Protein AF-A0A959WA28-F1 (afdb_monomer_lite)

Structure (mmCIF, N/CA/C/O backbone):
data_AF-A0A959WA28-F1
#
_entry.id   AF-A0A959WA28-F1
#
loop_
_atom_site.group_PDB
_atom_site.id
_atom_site.type_symbol
_atom_site.label_atom_id
_atom_site.label_alt_id
_atom_site.label_comp_id
_atom_site.label_asym_id
_atom_site.label_entity_id
_atom_site.label_seq_id
_atom_site.pdbx_PDB_ins_code
_atom_site.Cartn_x
_atom_site.Cartn_y
_atom_site.Cartn_z
_atom_site.occupancy
_atom_site.B_iso_or_equiv
_atom_site.auth_seq_id
_atom_site.auth_comp_id
_atom_site.auth_asym_id
_atom_site.auth_atom_id
_atom_site.pdbx_PDB_model_num
ATOM 1 N N . ASN A 1 1 ? 33.380 7.791 -10.905 1.00 42.44 1 ASN A N 1
ATOM 2 C CA . ASN A 1 1 ? 32.579 8.895 -11.480 1.00 42.44 1 ASN A CA 1
ATOM 3 C C . ASN A 1 1 ? 31.119 8.494 -11.425 1.00 42.44 1 ASN A C 1
ATOM 5 O O . ASN A 1 1 ? 30.724 7.694 -12.256 1.00 42.44 1 ASN A O 1
ATOM 9 N N . GLY A 1 2 ? 30.351 8.986 -10.446 1.00 53.78 2 GLY A N 1
ATOM 10 C CA . GLY A 1 2 ? 28.954 8.592 -10.170 1.00 53.78 2 GLY A CA 1
ATOM 11 C C . GLY A 1 2 ? 27.927 9.000 -11.235 1.00 53.78 2 GLY A C 1
ATOM 12 O O . GLY A 1 2 ? 26.816 9.389 -10.903 1.00 53.78 2 GLY A O 1
ATOM 13 N N . ARG A 1 3 ? 28.306 8.979 -12.518 1.00 62.31 3 ARG A N 1
ATOM 14 C CA . ARG A 1 3 ? 27.489 9.409 -13.662 1.00 62.31 3 ARG A CA 1
ATOM 15 C C . ARG A 1 3 ? 26.755 8.256 -14.365 1.00 62.31 3 ARG A C 1
ATOM 17 O O . ARG A 1 3 ? 26.114 8.509 -15.378 1.00 62.31 3 ARG A O 1
ATOM 24 N N . GLY A 1 4 ? 26.814 7.021 -13.864 1.00 68.31 4 GLY A N 1
ATOM 25 C CA . GLY A 1 4 ? 26.000 5.929 -14.405 1.00 68.31 4 GLY A CA 1
ATOM 26 C C . GLY A 1 4 ? 26.271 4.560 -13.783 1.00 68.31 4 GLY A C 1
ATOM 27 O O . GLY A 1 4 ? 27.161 4.446 -12.941 1.00 68.31 4 GLY A O 1
ATOM 28 N N . GLY A 1 5 ? 25.492 3.562 -14.206 1.00 87.56 5 GLY A N 1
ATOM 29 C CA . GLY A 1 5 ? 25.604 2.155 -13.809 1.00 87.56 5 GLY A CA 1
ATOM 30 C C . GLY A 1 5 ? 26.088 1.255 -14.954 1.00 87.56 5 GLY A C 1
ATOM 31 O O . GLY A 1 5 ? 27.185 1.440 -15.483 1.00 87.56 5 GLY A O 1
ATOM 32 N N . ILE A 1 6 ? 25.287 0.261 -15.335 1.00 94.81 6 ILE A N 1
ATOM 33 C CA . ILE A 1 6 ? 25.627 -0.756 -16.339 1.00 94.81 6 ILE A CA 1
ATOM 34 C C . ILE A 1 6 ? 25.527 -0.162 -17.748 1.00 94.81 6 ILE A C 1
ATOM 36 O O . ILE A 1 6 ? 24.526 0.451 -18.112 1.00 94.81 6 ILE A O 1
ATOM 40 N N . THR A 1 7 ? 26.562 -0.346 -18.574 1.00 93.38 7 THR A N 1
ATOM 41 C CA . THR A 1 7 ? 26.553 0.093 -19.979 1.00 93.38 7 THR A CA 1
ATOM 42 C C . THR A 1 7 ? 27.004 -1.016 -20.921 1.00 93.38 7 THR A C 1
ATOM 44 O O . THR A 1 7 ? 28.122 -1.519 -20.818 1.00 93.38 7 THR A O 1
ATOM 47 N N . VAL A 1 8 ? 26.162 -1.324 -21.905 1.00 92.12 8 VAL A N 1
ATOM 48 C CA . VAL A 1 8 ? 26.463 -2.186 -23.049 1.00 92.12 8 VAL A CA 1
ATOM 49 C C . VAL A 1 8 ? 26.448 -1.320 -24.302 1.00 92.12 8 VAL A C 1
ATOM 51 O O . VAL A 1 8 ? 25.429 -0.714 -24.624 1.00 92.12 8 VAL A O 1
ATOM 54 N N . GLN A 1 9 ? 27.580 -1.230 -25.009 1.00 88.38 9 GLN A N 1
ATOM 55 C CA . GLN A 1 9 ? 27.694 -0.319 -26.154 1.00 88.38 9 GLN A CA 1
ATOM 56 C C . GLN A 1 9 ? 28.458 -0.877 -27.352 1.00 88.38 9 GLN A C 1
ATOM 58 O O . GLN A 1 9 ? 29.545 -1.448 -27.200 1.00 88.38 9 GLN A O 1
ATOM 63 N N . THR A 1 10 ? 27.914 -0.705 -28.553 1.00 85.44 10 THR A N 1
ATOM 64 C CA . THR A 1 10 ? 28.593 -0.919 -29.843 1.00 85.44 10 THR A CA 1
ATOM 65 C C . THR A 1 10 ? 28.836 0.425 -30.541 1.00 85.44 10 THR A C 1
ATOM 67 O O . THR A 1 10 ? 28.081 1.382 -30.360 1.00 85.44 10 THR A O 1
ATOM 70 N N . GLY A 1 11 ? 29.902 0.498 -31.346 1.00 70.31 11 GLY A N 1
ATOM 71 C CA . GLY A 1 11 ? 30.367 1.745 -31.963 1.00 70.31 11 GLY A CA 1
ATOM 72 C C . GLY A 1 11 ? 31.178 2.615 -30.992 1.00 70.31 11 GLY A C 1
ATOM 73 O O . GLY A 1 11 ? 30.816 2.785 -29.830 1.00 70.31 11 GLY A O 1
ATOM 74 N N . LEU A 1 12 ? 32.313 3.151 -31.450 1.00 59.78 12 LEU A N 1
ATOM 75 C CA . LEU A 1 12 ? 33.102 4.115 -30.676 1.00 59.78 12 LEU A CA 1
ATOM 76 C C . LEU A 1 12 ? 32.621 5.538 -30.979 1.00 59.78 12 LEU A C 1
ATOM 78 O O . LEU A 1 12 ? 32.412 5.856 -32.151 1.00 59.78 12 LEU A O 1
ATOM 82 N N . PRO A 1 13 ? 32.539 6.435 -29.981 1.00 55.16 13 PRO A N 1
ATOM 83 C CA . PRO A 1 13 ? 32.396 7.861 -30.244 1.00 55.16 13 PRO A CA 1
ATOM 84 C C . PRO A 1 13 ? 33.610 8.366 -31.048 1.00 55.16 13 PRO A C 1
ATOM 86 O O . PRO A 1 13 ? 34.699 8.524 -30.502 1.00 55.16 13 PRO A O 1
ATOM 89 N N . GLY A 1 14 ? 33.442 8.581 -32.356 1.00 55.56 14 GLY A N 1
ATOM 90 C CA . GLY A 1 14 ? 34.448 9.209 -33.227 1.00 55.56 14 GLY A CA 1
ATOM 91 C C . GLY A 1 14 ? 35.655 8.352 -33.645 1.00 55.56 14 GLY A C 1
ATOM 92 O O . GLY A 1 14 ? 36.627 8.911 -34.147 1.00 55.56 14 GLY A O 1
ATOM 93 N N . GLY A 1 15 ? 35.629 7.026 -33.458 1.00 51.56 15 GLY A N 1
ATOM 94 C CA . GLY A 1 15 ? 36.688 6.107 -33.914 1.00 51.56 15 GLY A CA 1
ATOM 95 C C . GLY A 1 15 ? 36.237 5.206 -35.074 1.00 51.56 15 GLY A C 1
ATOM 96 O O . GLY A 1 15 ? 35.031 5.051 -35.265 1.00 51.56 15 GLY A O 1
ATOM 97 N N . PRO A 1 16 ? 37.160 4.585 -35.841 1.00 50.69 16 PRO A N 1
ATOM 98 C CA . PRO A 1 16 ? 36.786 3.620 -36.872 1.00 50.69 16 PRO A CA 1
ATOM 99 C C . PRO A 1 16 ? 36.041 2.454 -36.212 1.00 50.69 16 PRO A C 1
ATOM 101 O O . PRO A 1 16 ? 36.600 1.721 -35.395 1.00 50.69 16 PRO A O 1
ATOM 104 N N . SER A 1 17 ? 34.754 2.319 -36.523 1.00 53.09 17 SER A N 1
ATOM 105 C CA . SER A 1 17 ? 33.895 1.255 -36.022 1.00 53.09 17 SER A CA 1
ATOM 106 C C . SER A 1 17 ? 34.351 -0.076 -36.622 1.00 53.09 17 SER A C 1
ATOM 108 O O . SER A 1 17 ? 34.063 -0.396 -37.771 1.00 53.09 17 SER A O 1
ATOM 110 N N . ALA A 1 18 ? 35.071 -0.887 -35.844 1.00 54.75 18 ALA A N 1
ATOM 111 C CA . ALA A 1 18 ? 35.067 -2.319 -36.108 1.00 54.75 18 ALA A CA 1
ATOM 112 C C . ALA A 1 18 ? 33.636 -2.805 -35.851 1.00 54.75 18 ALA A C 1
ATOM 114 O O . ALA A 1 18 ? 33.115 -2.612 -34.749 1.00 54.75 18 ALA A O 1
ATOM 115 N N . ALA A 1 19 ? 32.992 -3.373 -36.873 1.00 62.44 19 ALA A N 1
ATOM 116 C CA . ALA A 1 19 ? 31.639 -3.889 -36.748 1.00 62.44 19 ALA A CA 1
ATOM 117 C C . ALA A 1 19 ? 31.601 -4.953 -35.643 1.00 62.44 19 ALA A C 1
ATOM 119 O O . ALA A 1 19 ? 32.220 -6.008 -35.773 1.00 62.44 19 ALA A O 1
ATOM 120 N N . ALA A 1 20 ? 30.908 -4.661 -34.547 1.00 66.00 20 ALA A N 1
ATOM 121 C CA . ALA A 1 20 ? 30.765 -5.576 -33.424 1.00 66.00 20 ALA A CA 1
ATOM 122 C C . ALA A 1 20 ? 29.278 -5.771 -33.158 1.00 66.00 20 ALA A C 1
ATOM 124 O O . ALA A 1 20 ? 28.600 -4.846 -32.717 1.00 66.00 20 ALA A O 1
ATOM 125 N N . THR A 1 21 ? 28.771 -6.966 -33.439 1.00 78.50 21 THR A N 1
ATOM 126 C CA . THR A 1 21 ? 27.403 -7.343 -33.095 1.00 78.50 21 THR A CA 1
ATOM 127 C C . THR A 1 21 ? 27.378 -7.966 -31.704 1.00 78.50 21 THR A C 1
ATOM 129 O O . THR A 1 21 ? 28.281 -8.712 -31.321 1.00 78.50 21 THR A O 1
ATOM 132 N N . ARG A 1 22 ? 26.349 -7.643 -30.919 1.00 83.44 22 ARG A N 1
ATOM 133 C CA . ARG A 1 22 ? 26.042 -8.327 -29.661 1.00 83.44 22 ARG A CA 1
ATOM 134 C C . ARG A 1 22 ? 24.694 -9.012 -29.770 1.00 83.44 22 ARG A C 1
ATOM 136 O O . ARG A 1 22 ? 23.742 -8.473 -30.329 1.00 83.44 22 ARG A O 1
ATOM 143 N N . ASN A 1 23 ? 24.636 -10.205 -29.213 1.00 89.19 23 ASN A N 1
ATOM 144 C CA . ASN A 1 23 ? 23.442 -11.018 -29.155 1.00 89.19 23 ASN A CA 1
ATOM 145 C C . ASN A 1 23 ? 23.305 -11.548 -27.727 1.00 89.19 23 ASN A C 1
ATOM 147 O O . ASN A 1 23 ? 24.323 -11.899 -27.131 1.00 89.19 23 ASN A O 1
ATOM 151 N N . SER A 1 24 ? 22.072 -11.629 -27.226 1.00 92.25 24 SER A N 1
ATOM 152 C CA . SER A 1 24 ? 21.738 -12.224 -25.928 1.00 92.25 24 SER A CA 1
ATOM 153 C C . SER A 1 24 ? 22.361 -11.433 -24.777 1.00 92.25 24 SER A C 1
ATOM 155 O O . SER A 1 24 ? 23.210 -11.928 -24.038 1.00 92.25 24 SER A O 1
ATOM 157 N N . VAL A 1 25 ? 21.980 -10.158 -24.684 1.00 94.50 25 VAL A N 1
ATOM 158 C CA . VAL A 1 25 ? 22.361 -9.285 -23.569 1.00 94.50 25 VAL A CA 1
ATOM 159 C C . VAL A 1 25 ? 21.347 -9.490 -22.455 1.00 94.50 25 VAL A C 1
ATOM 161 O O . VAL A 1 25 ? 20.174 -9.218 -22.663 1.00 94.50 25 VAL A O 1
ATOM 164 N N . ASP A 1 26 ? 21.797 -9.928 -21.287 1.00 96.81 26 ASP A N 1
ATOM 165 C CA . ASP A 1 26 ? 20.957 -10.087 -20.100 1.00 96.81 26 ASP A CA 1
ATOM 166 C C . ASP A 1 26 ? 21.493 -9.188 -18.981 1.00 96.81 26 ASP A C 1
ATOM 168 O O . ASP A 1 26 ? 22.675 -9.250 -18.626 1.00 96.81 26 ASP A O 1
ATOM 172 N N . ILE A 1 27 ? 20.637 -8.299 -18.484 1.00 97.81 27 ILE A N 1
ATOM 173 C CA . ILE A 1 27 ? 20.896 -7.399 -17.364 1.00 97.81 27 ILE A CA 1
ATOM 174 C C . ILE A 1 27 ? 19.773 -7.627 -16.361 1.00 97.81 27 ILE A C 1
ATOM 176 O O . ILE A 1 27 ? 18.739 -6.961 -16.420 1.00 97.81 27 ILE A O 1
ATOM 180 N N . SER A 1 28 ? 19.970 -8.577 -15.453 1.00 97.19 28 SER A N 1
ATOM 181 C CA . SER A 1 28 ? 18.913 -8.993 -14.540 1.00 97.19 28 SER A CA 1
ATOM 182 C C . SER A 1 28 ? 19.318 -9.001 -13.073 1.00 97.19 28 SER A C 1
ATOM 184 O O . SER A 1 28 ? 20.481 -9.229 -12.735 1.00 97.19 28 SER A O 1
ATOM 186 N N . ASN A 1 29 ? 18.336 -8.748 -12.203 1.00 96.44 29 ASN A N 1
ATOM 187 C CA . ASN A 1 29 ? 18.446 -8.849 -10.744 1.00 96.44 29 ASN A CA 1
ATOM 188 C C . ASN A 1 29 ? 19.568 -7.993 -10.127 1.00 96.44 29 ASN A C 1
ATOM 190 O O . ASN A 1 29 ? 20.213 -8.399 -9.157 1.00 96.44 29 ASN A O 1
ATOM 194 N N . ASN A 1 30 ? 19.826 -6.811 -10.695 1.00 97.06 30 ASN A N 1
ATOM 195 C CA . ASN A 1 30 ? 20.803 -5.870 -10.152 1.00 97.06 30 ASN A CA 1
ATOM 196 C C . ASN A 1 30 ? 20.130 -4.855 -9.227 1.00 97.06 30 ASN A C 1
ATOM 198 O O . ASN A 1 30 ? 19.042 -4.364 -9.517 1.00 97.06 30 ASN A O 1
ATOM 202 N N . GLU A 1 31 ? 20.837 -4.460 -8.173 1.00 96.50 31 GLU A N 1
ATOM 203 C CA . GLU A 1 31 ? 20.533 -3.259 -7.398 1.00 96.50 31 GLU A CA 1
ATOM 204 C C . GLU A 1 31 ? 21.494 -2.146 -7.838 1.00 96.50 31 GLU A C 1
ATOM 206 O O . GLU A 1 31 ? 22.713 -2.265 -7.689 1.00 96.50 31 GLU A O 1
ATOM 211 N N . ILE A 1 32 ? 20.958 -1.081 -8.437 1.00 95.75 32 ILE A N 1
ATOM 212 C CA . ILE A 1 32 ? 21.731 0.051 -8.955 1.00 95.75 32 ILE A CA 1
ATOM 213 C C . ILE A 1 32 ? 21.319 1.306 -8.194 1.00 95.75 32 ILE A C 1
ATOM 215 O O . ILE A 1 32 ? 20.296 1.929 -8.489 1.00 95.75 32 ILE A O 1
ATOM 219 N N . SER A 1 33 ? 22.153 1.678 -7.229 1.00 93.69 33 SER A N 1
ATOM 220 C CA . SER A 1 33 ? 21.952 2.824 -6.347 1.00 93.69 33 SER A CA 1
ATOM 221 C C . SER A 1 33 ? 22.998 3.931 -6.553 1.00 93.69 33 SER A C 1
ATOM 223 O O . SER A 1 33 ? 24.014 3.737 -7.227 1.00 93.69 33 SER A O 1
ATOM 225 N N . ASP A 1 34 ? 22.739 5.125 -6.011 1.00 92.44 34 ASP A N 1
ATOM 226 C CA . ASP A 1 34 ? 23.692 6.247 -5.919 1.00 92.44 34 ASP A CA 1
ATOM 227 C C . ASP A 1 34 ? 24.287 6.756 -7.253 1.00 92.44 34 ASP A C 1
ATOM 229 O O . ASP A 1 34 ? 25.385 7.325 -7.311 1.00 92.44 34 ASP A O 1
ATOM 233 N N . PHE A 1 35 ? 23.544 6.619 -8.354 1.00 93.19 35 PHE A N 1
ATOM 234 C CA . PHE A 1 35 ? 23.924 7.172 -9.658 1.00 93.19 35 PHE A CA 1
ATOM 235 C C . PHE A 1 35 ? 23.291 8.552 -9.915 1.00 93.19 35 PHE A C 1
ATOM 237 O O . PHE A 1 35 ? 22.246 8.898 -9.370 1.00 93.19 35 PHE A O 1
ATOM 244 N N . SER A 1 36 ? 23.917 9.348 -10.790 1.00 91.38 36 SER A N 1
ATOM 245 C CA . SER A 1 36 ? 23.416 10.677 -11.195 1.00 91.38 36 SER A CA 1
ATOM 246 C C . SER A 1 36 ? 23.186 10.857 -12.699 1.00 91.38 36 SER A C 1
ATOM 248 O O . SER A 1 36 ? 22.777 11.935 -13.118 1.00 91.38 36 SER A O 1
ATOM 250 N N . GLY A 1 37 ? 23.452 9.833 -13.515 1.00 92.75 37 GLY A N 1
ATOM 251 C CA . GLY A 1 37 ? 23.182 9.830 -14.960 1.00 92.75 37 GLY A CA 1
ATOM 252 C C . GLY A 1 37 ? 22.265 8.675 -15.349 1.00 92.75 37 GLY A C 1
ATOM 253 O O . GLY A 1 37 ? 21.142 8.616 -14.868 1.00 92.75 37 GLY A O 1
ATOM 254 N N . TYR A 1 38 ? 22.741 7.747 -16.179 1.00 94.12 38 TYR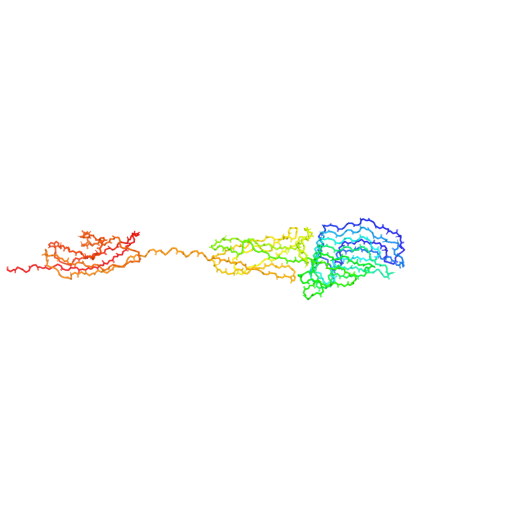 A N 1
ATOM 255 C CA . TYR A 1 38 ? 21.956 6.577 -16.604 1.00 94.12 38 TYR A CA 1
ATOM 256 C C . TYR A 1 38 ? 22.266 5.352 -15.742 1.00 94.12 38 TYR A C 1
ATOM 258 O O . TYR A 1 38 ? 23.439 4.986 -15.638 1.00 94.12 38 TYR A O 1
ATOM 266 N N . ALA A 1 39 ? 21.259 4.689 -15.171 1.00 96.69 39 ALA A N 1
ATOM 267 C CA . ALA A 1 39 ? 21.485 3.458 -14.409 1.00 96.69 39 ALA A CA 1
ATOM 268 C C . ALA A 1 39 ? 21.838 2.288 -15.329 1.00 96.69 39 ALA A C 1
ATOM 270 O O . ALA A 1 39 ? 22.876 1.658 -15.147 1.00 96.69 39 ALA A O 1
ATOM 271 N N . ILE A 1 40 ? 21.018 2.041 -16.350 1.00 97.75 40 ILE A N 1
ATOM 272 C CA . ILE A 1 40 ? 21.268 1.032 -17.380 1.00 97.75 40 ILE A CA 1
ATOM 273 C C . ILE A 1 40 ? 21.278 1.719 -18.737 1.00 97.75 40 ILE A C 1
ATOM 275 O O . ILE A 1 40 ? 20.413 2.529 -19.060 1.00 97.75 40 ILE A O 1
ATOM 279 N N . THR A 1 41 ? 22.278 1.412 -19.552 1.00 96.25 41 THR A N 1
ATOM 280 C CA . THR A 1 41 ? 22.352 1.878 -20.931 1.00 96.25 41 THR A CA 1
ATOM 281 C C . THR A 1 41 ? 22.692 0.727 -21.862 1.00 96.25 41 THR A C 1
ATOM 283 O O . THR A 1 41 ? 23.758 0.127 -21.747 1.00 96.25 41 THR A O 1
ATOM 286 N N . VAL A 1 42 ? 21.840 0.495 -22.855 1.00 95.62 42 VAL A N 1
ATOM 287 C CA . VAL A 1 42 ? 22.125 -0.370 -24.001 1.00 95.62 42 VAL A CA 1
ATOM 288 C C . VAL A 1 42 ? 22.097 0.500 -25.246 1.00 95.62 42 VAL A C 1
ATOM 290 O O . VAL A 1 42 ? 21.044 1.007 -25.624 1.00 95.62 42 VAL A O 1
ATOM 293 N N . LEU A 1 43 ? 23.254 0.734 -25.867 1.00 92.19 43 LEU A N 1
ATOM 294 C CA . LEU A 1 43 ? 23.306 1.605 -27.034 1.00 92.19 43 LEU A CA 1
ATOM 295 C C . LEU A 1 43 ? 24.144 1.083 -28.196 1.00 92.19 43 LEU A C 1
ATOM 297 O O . LEU A 1 43 ? 25.230 0.537 -28.031 1.00 92.19 43 LEU A O 1
ATOM 301 N N . ASN A 1 44 ? 23.662 1.364 -29.394 1.00 89.31 44 ASN A N 1
ATOM 302 C CA . ASN A 1 44 ? 24.451 1.396 -30.608 1.00 89.31 44 ASN A CA 1
ATOM 303 C C . ASN A 1 44 ? 24.663 2.871 -30.980 1.00 89.31 44 ASN A C 1
ATOM 305 O O . ASN A 1 44 ? 23.699 3.594 -31.233 1.00 89.31 44 ASN A O 1
ATOM 309 N N . ASN A 1 45 ? 25.923 3.318 -30.986 1.00 82.44 45 ASN A N 1
ATOM 310 C CA . ASN A 1 45 ? 26.298 4.690 -31.348 1.00 82.44 45 ASN A CA 1
ATOM 311 C C . ASN A 1 45 ? 26.985 4.784 -32.715 1.00 82.44 45 ASN A C 1
ATOM 313 O O . ASN A 1 45 ? 27.859 5.624 -32.933 1.00 82.44 45 ASN A O 1
ATOM 317 N N . GLU A 1 46 ? 26.669 3.855 -33.605 1.00 79.25 46 GLU A N 1
ATOM 318 C CA . GLU A 1 46 ? 27.266 3.787 -34.925 1.00 79.25 46 GLU A CA 1
ATOM 319 C C . GLU A 1 46 ? 26.800 4.989 -35.783 1.00 79.25 46 GLU A C 1
ATOM 321 O O . GLU A 1 46 ? 25.656 5.444 -35.687 1.00 79.25 46 GLU A O 1
ATOM 326 N N . VAL A 1 47 ? 27.732 5.569 -36.548 1.00 75.56 47 VAL A N 1
ATOM 327 C CA . VAL A 1 47 ? 27.547 6.844 -37.267 1.00 75.56 47 VAL A CA 1
ATOM 328 C C . VAL A 1 47 ? 27.086 6.675 -38.718 1.00 75.56 47 VAL A C 1
ATOM 330 O O . VAL A 1 47 ? 26.630 7.642 -39.327 1.00 75.56 47 VAL A O 1
ATOM 333 N N . ASN A 1 48 ? 27.197 5.477 -39.291 1.00 74.31 48 ASN A N 1
ATOM 334 C CA . ASN A 1 48 ? 26.672 5.147 -40.607 1.00 74.31 48 ASN A CA 1
ATOM 335 C C . ASN A 1 48 ? 25.151 5.007 -40.569 1.00 74.31 48 ASN A C 1
ATOM 337 O O . ASN A 1 48 ? 24.576 4.366 -39.694 1.00 74.31 48 ASN A O 1
ATOM 341 N N . ALA A 1 49 ? 24.514 5.524 -41.621 1.00 67.25 49 ALA A N 1
ATOM 342 C CA . ALA A 1 49 ? 23.068 5.556 -41.845 1.00 67.25 49 ALA A CA 1
ATOM 343 C C . ALA A 1 49 ? 22.398 4.180 -42.060 1.00 67.25 49 ALA A C 1
ATOM 345 O O . ALA A 1 49 ? 21.263 4.133 -42.522 1.00 67.25 49 ALA A O 1
ATOM 346 N N . ASN A 1 50 ? 23.072 3.063 -41.757 1.00 67.69 50 ASN A N 1
ATOM 347 C CA . ASN A 1 50 ? 22.424 1.751 -41.659 1.00 67.69 50 ASN A CA 1
ATOM 348 C C . ASN A 1 50 ? 22.557 1.085 -40.273 1.00 67.69 50 ASN A C 1
ATOM 350 O O . ASN A 1 50 ? 21.908 0.068 -40.039 1.00 67.69 50 ASN A O 1
ATOM 354 N N . GLY A 1 51 ? 23.406 1.596 -39.369 1.00 65.50 51 GLY A N 1
ATOM 355 C CA . GLY A 1 51 ? 23.608 1.061 -38.016 1.00 65.50 51 GLY A CA 1
ATOM 356 C C . GLY A 1 51 ? 24.157 -0.373 -37.941 1.00 65.50 51 GLY A C 1
ATOM 357 O O . GLY A 1 51 ? 24.369 -0.893 -36.840 1.00 65.50 51 GLY A O 1
ATOM 358 N N . LEU A 1 52 ? 24.414 -1.025 -39.085 1.00 68.19 52 LEU A N 1
ATOM 359 C CA . LEU A 1 52 ? 24.774 -2.447 -39.179 1.00 68.19 52 LEU A CA 1
ATOM 360 C C . LEU A 1 52 ? 26.150 -2.749 -38.573 1.00 68.19 52 LEU A C 1
ATOM 362 O O . LEU A 1 52 ? 26.421 -3.886 -38.194 1.00 68.19 52 LEU A O 1
ATOM 366 N N . GLY A 1 53 ? 26.998 -1.731 -38.410 1.00 70.56 53 GLY A N 1
ATOM 367 C CA . GLY A 1 53 ? 28.291 -1.831 -37.729 1.00 70.56 53 GLY A CA 1
ATOM 368 C C . GLY A 1 53 ? 28.212 -2.016 -36.205 1.00 70.56 53 GLY A C 1
ATOM 369 O O . GLY A 1 53 ? 29.233 -1.885 -35.532 1.00 70.56 53 GLY A O 1
ATOM 370 N N . GLY A 1 54 ? 27.039 -2.302 -35.633 1.00 78.12 54 GLY A N 1
ATOM 371 C CA . GLY A 1 54 ? 26.885 -2.353 -34.180 1.00 78.12 54 GLY A CA 1
ATOM 372 C C . GLY A 1 54 ? 25.609 -3.005 -33.649 1.00 78.12 54 GLY A C 1
ATOM 373 O O . GLY A 1 54 ? 25.197 -2.664 -32.546 1.00 78.12 54 GLY A O 1
ATOM 374 N N . LEU A 1 55 ? 24.919 -3.868 -34.397 1.00 87.50 55 LEU A N 1
ATOM 375 C CA . LEU A 1 55 ? 23.641 -4.441 -33.945 1.00 87.50 55 LEU A CA 1
ATOM 376 C C . LEU A 1 55 ? 23.736 -5.032 -32.523 1.00 87.50 55 LEU A C 1
ATOM 378 O O . LEU A 1 55 ? 24.599 -5.873 -32.264 1.00 87.50 55 LEU A O 1
ATOM 382 N N . ILE A 1 56 ? 22.833 -4.626 -31.629 1.00 92.94 56 ILE A N 1
ATOM 383 C CA . ILE A 1 56 ? 22.581 -5.309 -30.354 1.00 92.94 56 ILE A CA 1
ATOM 384 C C . ILE A 1 56 ? 21.206 -5.972 -30.460 1.00 92.94 56 ILE A C 1
ATOM 386 O O . ILE A 1 56 ? 20.252 -5.335 -30.890 1.00 92.94 56 ILE A O 1
ATOM 390 N N . SER A 1 57 ? 21.097 -7.250 -30.118 1.00 94.50 57 SER A N 1
ATOM 391 C CA . SER A 1 57 ? 19.855 -8.017 -30.279 1.00 94.50 57 SER A CA 1
ATOM 392 C C . SER A 1 57 ? 19.609 -8.956 -29.105 1.00 94.50 57 SER A C 1
ATOM 394 O O . SER A 1 57 ? 20.572 -9.377 -28.457 1.00 94.50 57 SER A O 1
ATOM 396 N N . ASN A 1 58 ? 18.339 -9.302 -28.877 1.00 96.06 58 ASN A N 1
ATOM 397 C CA . ASN A 1 58 ? 17.887 -10.186 -27.801 1.00 96.06 58 ASN A CA 1
ATOM 398 C C . ASN A 1 58 ? 18.349 -9.639 -26.444 1.00 96.06 58 ASN A C 1
ATOM 400 O O . ASN A 1 58 ? 19.248 -10.191 -25.806 1.00 96.06 58 ASN A O 1
ATOM 404 N N . VAL A 1 59 ? 17.808 -8.478 -26.081 1.00 98.00 59 VAL A N 1
ATOM 405 C CA . VAL A 1 59 ? 18.154 -7.739 -24.867 1.00 98.00 59 VAL A CA 1
ATOM 406 C C . VAL A 1 59 ? 17.084 -7.993 -23.813 1.00 98.00 59 VAL A C 1
ATOM 408 O O . VAL A 1 59 ? 15.942 -7.606 -24.009 1.00 98.00 59 VAL A O 1
ATOM 411 N N . GLY A 1 60 ? 17.458 -8.604 -22.695 1.00 98.12 60 GLY A N 1
ATOM 412 C CA . GLY A 1 60 ? 16.636 -8.704 -21.493 1.00 98.12 60 GLY A CA 1
ATOM 413 C C . GLY A 1 60 ? 17.141 -7.751 -20.413 1.00 98.12 60 GLY A C 1
ATOM 414 O O . GLY A 1 60 ? 18.327 -7.756 -20.081 1.00 98.12 60 GLY A O 1
ATOM 415 N N . ILE A 1 61 ? 16.247 -6.926 -19.873 1.00 98.50 61 ILE A N 1
ATOM 416 C CA . ILE A 1 61 ? 16.475 -6.084 -18.698 1.00 98.50 61 ILE A CA 1
ATOM 417 C C . ILE A 1 61 ? 15.380 -6.433 -17.690 1.00 98.50 61 ILE A C 1
ATOM 419 O O . ILE A 1 61 ? 14.250 -5.969 -17.832 1.00 98.50 61 ILE A O 1
ATOM 423 N N . ASP A 1 62 ? 15.698 -7.286 -16.716 1.00 97.06 62 ASP A N 1
ATOM 424 C CA . ASP A 1 62 ? 14.688 -7.957 -15.885 1.00 97.06 62 ASP A CA 1
ATOM 425 C C . ASP A 1 62 ? 14.948 -7.835 -14.377 1.00 97.06 62 ASP A C 1
ATOM 427 O O . ASP A 1 62 ? 16.065 -8.050 -13.908 1.00 97.06 62 ASP A O 1
ATOM 431 N N . GLY A 1 63 ? 13.927 -7.508 -13.587 1.00 95.94 63 GLY A N 1
ATOM 432 C CA . GLY A 1 63 ? 14.024 -7.601 -12.124 1.00 95.94 63 GLY A CA 1
ATOM 433 C C . GLY A 1 63 ? 15.054 -6.668 -11.470 1.00 95.94 63 GLY A C 1
ATOM 434 O O . GLY A 1 63 ? 15.550 -6.970 -10.385 1.00 95.94 63 GLY A O 1
ATOM 435 N N . ASN A 1 64 ? 15.444 -5.562 -12.114 1.00 97.62 64 ASN A N 1
ATOM 436 C CA . ASN A 1 64 ? 16.419 -4.630 -11.540 1.00 97.62 64 ASN A CA 1
ATOM 437 C C . ASN A 1 64 ? 15.747 -3.623 -10.599 1.00 97.62 64 ASN A C 1
ATOM 439 O O . ASN A 1 64 ? 14.657 -3.129 -10.883 1.00 97.62 64 ASN A O 1
ATOM 443 N N . VAL A 1 65 ? 16.436 -3.253 -9.521 1.00 97.06 65 VAL A N 1
ATOM 444 C CA . VAL A 1 65 ? 16.043 -2.176 -8.602 1.00 97.06 65 VAL A CA 1
ATOM 445 C C . VAL A 1 65 ? 16.928 -0.963 -8.869 1.00 97.06 65 VAL A C 1
ATOM 447 O O . VAL A 1 65 ? 18.152 -1.046 -8.765 1.00 97.06 65 VAL A O 1
ATOM 450 N N . ILE A 1 66 ? 16.320 0.161 -9.247 1.00 96.75 66 ILE A N 1
ATOM 451 C CA . ILE A 1 66 ? 17.012 1.364 -9.710 1.00 96.75 66 ILE A CA 1
ATOM 452 C C . ILE A 1 66 ? 16.586 2.564 -8.867 1.00 96.75 66 ILE A C 1
ATOM 454 O O . ILE A 1 66 ? 15.445 3.028 -8.950 1.00 96.75 66 ILE A O 1
ATOM 458 N N . THR A 1 67 ? 17.553 3.113 -8.131 1.00 95.06 67 THR A N 1
ATOM 459 C CA . THR A 1 67 ? 17.344 4.256 -7.235 1.00 95.06 67 THR A CA 1
ATOM 460 C C . THR A 1 67 ? 18.502 5.245 -7.379 1.00 95.06 67 THR A C 1
ATOM 462 O O . THR A 1 67 ? 19.647 4.904 -7.091 1.00 95.06 67 THR A O 1
ATOM 465 N N . PRO A 1 68 ? 18.287 6.478 -7.853 1.00 94.56 68 PRO A N 1
ATOM 466 C CA . PRO A 1 68 ? 19.382 7.424 -8.027 1.00 94.56 68 PRO A CA 1
ATOM 467 C C . PRO A 1 68 ? 19.911 7.949 -6.692 1.00 94.56 68 PRO A C 1
ATOM 469 O O . PRO A 1 68 ? 19.280 7.810 -5.646 1.00 94.56 68 PRO A O 1
ATOM 472 N N . ALA A 1 69 ? 21.063 8.620 -6.739 1.00 93.31 69 ALA A N 1
ATOM 473 C CA . ALA A 1 69 ? 21.542 9.386 -5.596 1.00 93.31 69 ALA A CA 1
ATOM 474 C C . ALA A 1 69 ? 20.511 10.457 -5.205 1.00 93.31 69 ALA A C 1
ATOM 476 O O . ALA A 1 69 ? 19.921 11.116 -6.070 1.00 93.31 69 ALA A O 1
ATOM 477 N N . ALA A 1 70 ? 20.336 10.679 -3.902 1.00 90.75 70 ALA A N 1
ATOM 478 C CA . ALA A 1 70 ? 19.439 11.712 -3.397 1.00 90.75 70 ALA A CA 1
ATOM 479 C C . ALA A 1 70 ? 19.768 13.085 -4.019 1.00 90.75 70 ALA A C 1
ATOM 481 O O . ALA A 1 70 ? 20.908 13.551 -3.976 1.00 90.75 70 ALA A O 1
ATOM 482 N N . GLY A 1 71 ? 18.766 13.735 -4.617 1.00 87.00 71 GLY A N 1
ATOM 483 C CA . GLY A 1 71 ? 18.930 15.036 -5.276 1.00 87.00 71 GLY A CA 1
ATOM 484 C C . GLY A 1 71 ? 19.669 15.000 -6.622 1.00 87.00 71 GLY A C 1
ATOM 485 O O . GLY A 1 71 ? 20.056 16.054 -7.128 1.00 87.00 71 GLY A O 1
ATOM 486 N N . ALA A 1 72 ? 19.876 13.826 -7.229 1.00 89.38 72 ALA A N 1
ATOM 487 C CA . ALA A 1 72 ? 20.434 13.725 -8.573 1.00 89.38 72 ALA A CA 1
ATOM 488 C C . ALA A 1 72 ? 19.495 14.363 -9.608 1.00 89.38 72 ALA A C 1
ATOM 490 O O . ALA A 1 72 ? 18.468 13.795 -9.963 1.00 89.38 72 ALA A O 1
ATOM 491 N N . ALA A 1 73 ? 19.878 15.527 -10.136 1.00 88.69 73 ALA A N 1
ATOM 492 C CA . ALA A 1 73 ? 19.067 16.290 -11.089 1.00 88.69 73 ALA A CA 1
ATOM 493 C C . ALA A 1 73 ? 19.026 15.711 -12.518 1.00 88.69 73 ALA A C 1
ATOM 495 O O . ALA A 1 73 ? 18.249 16.186 -13.339 1.00 88.69 73 ALA A O 1
ATOM 496 N N . THR A 1 74 ? 19.889 14.741 -12.839 1.00 89.50 74 THR A N 1
ATOM 497 C CA . THR A 1 74 ? 20.044 14.183 -14.196 1.00 89.50 74 THR A CA 1
ATOM 498 C C . THR A 1 74 ? 19.847 12.664 -14.254 1.00 89.50 74 THR A C 1
ATOM 500 O O . THR A 1 74 ? 20.438 11.994 -15.102 1.00 89.50 74 THR A O 1
ATOM 503 N N . SER A 1 75 ? 19.066 12.093 -13.330 1.00 93.50 75 SER A N 1
ATOM 504 C CA . SER A 1 75 ? 18.908 10.642 -13.221 1.00 93.50 75 SER A CA 1
ATOM 505 C C . SER A 1 75 ? 17.904 10.087 -14.231 1.00 93.50 75 SER A C 1
ATOM 507 O O . SER A 1 75 ? 16.750 10.509 -14.302 1.00 93.50 75 SER A O 1
ATOM 509 N N . THR A 1 76 ? 18.359 9.110 -15.013 1.00 94.88 76 THR A N 1
ATOM 510 C CA . THR A 1 76 ? 17.537 8.298 -15.913 1.00 94.88 76 THR A CA 1
ATOM 511 C C . THR A 1 76 ? 17.713 6.826 -15.572 1.00 94.88 76 THR A C 1
ATOM 513 O O . THR A 1 76 ? 18.845 6.376 -15.384 1.00 94.88 76 THR A O 1
ATOM 516 N N . GLY A 1 77 ? 16.619 6.072 -15.506 1.00 96.62 77 GLY A N 1
ATOM 517 C CA . GLY A 1 77 ? 16.668 4.653 -15.168 1.00 96.62 77 GLY A CA 1
ATOM 518 C C . GLY A 1 77 ? 17.298 3.834 -16.288 1.00 96.62 77 GLY A C 1
ATOM 519 O O . GLY A 1 77 ? 18.481 3.490 -16.244 1.00 96.62 77 GLY A O 1
ATOM 520 N N . ILE A 1 78 ? 16.517 3.550 -17.324 1.00 97.94 78 ILE A N 1
ATOM 521 C CA . ILE A 1 78 ? 16.931 2.688 -18.432 1.00 97.94 78 ILE A CA 1
ATOM 522 C C . ILE A 1 78 ? 16.985 3.509 -19.714 1.00 97.94 78 ILE A C 1
ATOM 524 O O . ILE A 1 78 ? 16.033 4.199 -20.066 1.00 97.94 78 ILE A O 1
ATOM 528 N N . ARG A 1 79 ? 18.099 3.412 -20.441 1.00 96.88 79 ARG A N 1
ATOM 529 C CA . ARG A 1 79 ? 18.235 3.976 -21.783 1.00 96.88 79 ARG A CA 1
ATOM 530 C C . ARG A 1 79 ? 18.529 2.891 -22.805 1.00 96.88 79 ARG A C 1
ATOM 532 O O . ARG A 1 79 ? 19.538 2.194 -22.689 1.00 96.88 79 ARG A O 1
ATOM 539 N N . VAL A 1 80 ? 17.721 2.845 -23.858 1.00 97.50 80 VAL A N 1
ATOM 540 C CA . VAL A 1 80 ? 17.959 2.021 -25.047 1.00 97.50 80 VAL A CA 1
ATOM 541 C C . VAL A 1 80 ? 18.108 2.945 -26.248 1.00 97.50 80 VAL A C 1
ATOM 543 O O . VAL A 1 80 ? 17.281 3.827 -26.456 1.00 97.50 80 VAL A O 1
ATOM 546 N N . GLN A 1 81 ? 19.186 2.811 -27.019 1.00 95.00 81 GLN A N 1
ATOM 547 C CA . GLN A 1 81 ? 19.455 3.751 -28.108 1.00 95.00 81 GLN A CA 1
ATOM 548 C C . GLN A 1 81 ? 20.069 3.100 -29.344 1.00 95.00 81 GLN A C 1
ATOM 550 O O . GLN A 1 81 ? 20.989 2.292 -29.242 1.00 95.00 81 GLN A O 1
ATOM 555 N N . GLY A 1 82 ? 19.643 3.549 -30.525 1.00 92.69 82 GLY A N 1
ATOM 556 C CA . GLY A 1 82 ? 20.213 3.115 -31.800 1.00 92.69 82 GLY A CA 1
ATOM 557 C C . GLY A 1 82 ? 19.678 1.764 -32.261 1.00 92.69 82 GLY A C 1
ATOM 558 O O . GLY A 1 82 ? 18.600 1.352 -31.855 1.00 92.69 82 GLY A O 1
ATOM 559 N N . LEU A 1 83 ? 20.420 1.067 -33.127 1.00 92.00 83 LEU A N 1
ATOM 560 C CA . LEU A 1 83 ? 19.999 -0.226 -33.674 1.00 92.00 83 LEU A CA 1
ATOM 561 C C . LEU A 1 83 ? 20.079 -1.347 -32.613 1.00 92.00 83 LEU A C 1
ATOM 563 O O . LEU A 1 83 ? 21.057 -2.102 -32.559 1.00 92.00 83 LEU A O 1
ATOM 567 N N . VAL A 1 84 ? 19.041 -1.424 -31.777 1.00 94.81 84 VAL A N 1
ATOM 568 C CA . VAL A 1 84 ? 18.827 -2.425 -30.721 1.00 94.81 84 VAL A CA 1
ATOM 569 C C . VAL A 1 84 ? 17.508 -3.156 -30.992 1.00 94.81 84 VAL A C 1
ATOM 571 O O . VAL A 1 84 ? 16.534 -2.512 -31.365 1.00 94.81 84 VAL A O 1
ATOM 574 N N . ARG A 1 85 ? 17.488 -4.485 -30.885 1.00 94.88 85 ARG A N 1
ATOM 575 C CA . ARG A 1 85 ? 16.395 -5.343 -31.379 1.00 94.88 85 ARG A CA 1
ATOM 576 C C . ARG A 1 85 ? 15.951 -6.360 -30.341 1.00 94.88 85 ARG A C 1
ATOM 578 O O . ARG A 1 85 ? 16.819 -6.861 -29.622 1.00 94.88 85 ARG A O 1
ATOM 585 N N . ASN A 1 86 ? 14.667 -6.719 -30.353 1.00 96.62 86 ASN A N 1
ATOM 586 C CA . ASN A 1 86 ? 14.062 -7.693 -29.443 1.00 96.62 86 ASN A CA 1
ATOM 587 C C . ASN A 1 86 ? 14.435 -7.381 -27.986 1.00 96.62 86 ASN A C 1
ATOM 589 O O . ASN A 1 86 ? 15.322 -8.015 -27.401 1.00 96.62 86 ASN A O 1
ATOM 593 N N . VAL A 1 87 ? 13.860 -6.296 -27.474 1.00 98.44 87 VAL A N 1
ATOM 594 C CA . VAL A 1 87 ? 14.191 -5.686 -26.189 1.00 98.44 87 VAL A CA 1
ATOM 595 C C . VAL A 1 87 ? 13.049 -5.931 -25.215 1.00 98.44 87 VAL A C 1
ATOM 597 O O . VAL A 1 87 ? 12.012 -5.297 -25.330 1.00 98.44 87 VAL A O 1
ATOM 600 N N . GLY A 1 88 ? 13.267 -6.787 -24.223 1.00 98.25 88 GLY A N 1
ATOM 601 C CA . GLY A 1 88 ? 12.363 -6.959 -23.091 1.00 98.25 88 GLY A CA 1
ATOM 602 C C . GLY A 1 88 ? 12.845 -6.167 -21.879 1.00 98.25 88 GLY A C 1
ATOM 603 O O . GLY A 1 88 ? 13.955 -6.391 -21.394 1.00 98.25 88 GLY A O 1
ATOM 604 N N . ILE A 1 89 ? 12.014 -5.261 -21.371 1.00 98.50 89 ILE A N 1
ATOM 605 C CA . ILE A 1 89 ? 12.215 -4.536 -20.112 1.00 98.50 89 ILE A CA 1
ATOM 606 C C . ILE A 1 89 ? 11.089 -4.955 -19.171 1.00 98.50 89 ILE A C 1
ATOM 608 O O . ILE A 1 89 ? 9.968 -4.463 -19.289 1.00 98.50 89 ILE A O 1
ATOM 612 N N . VAL A 1 90 ? 11.362 -5.896 -18.267 1.00 96.75 90 VAL A N 1
ATOM 613 C CA . VAL A 1 90 ? 10.315 -6.566 -17.484 1.00 96.75 90 VAL A CA 1
ATOM 614 C C . VAL A 1 90 ? 10.596 -6.512 -15.986 1.00 96.75 90 VAL A C 1
ATOM 616 O O . VAL A 1 90 ? 11.737 -6.637 -15.558 1.00 96.75 90 VAL A O 1
ATOM 619 N N . GLY A 1 91 ? 9.571 -6.293 -15.161 1.00 96.00 91 GLY A N 1
ATOM 620 C CA . GLY A 1 91 ? 9.692 -6.494 -13.712 1.00 96.00 91 GLY A CA 1
ATOM 621 C C . GLY A 1 91 ? 10.700 -5.578 -13.004 1.00 96.00 91 GLY A C 1
ATOM 622 O O . GLY A 1 91 ? 11.177 -5.919 -11.925 1.00 96.00 91 GLY A O 1
ATOM 623 N N . ASN A 1 92 ? 11.084 -4.443 -13.592 1.00 97.56 92 ASN A N 1
ATOM 624 C CA . ASN A 1 92 ? 12.054 -3.532 -12.986 1.00 97.56 92 ASN A CA 1
ATOM 625 C C . ASN A 1 92 ? 11.360 -2.547 -12.035 1.00 97.56 92 ASN A C 1
ATOM 627 O O . ASN A 1 92 ? 10.281 -2.033 -12.331 1.00 97.56 92 ASN A O 1
ATOM 631 N N . ASN A 1 93 ? 12.011 -2.233 -10.916 1.00 96.88 93 ASN A N 1
ATOM 632 C CA . ASN A 1 93 ? 11.586 -1.206 -9.972 1.00 96.88 93 ASN A CA 1
ATOM 633 C C . ASN A 1 93 ? 12.400 0.075 -10.182 1.00 96.88 93 ASN A C 1
ATOM 635 O O . ASN A 1 93 ? 13.568 0.146 -9.799 1.00 96.88 93 ASN A O 1
ATOM 639 N N . LEU A 1 94 ? 11.791 1.076 -10.812 1.00 96.75 94 LEU A N 1
ATOM 640 C CA . LEU A 1 94 ? 12.383 2.375 -11.099 1.00 96.75 94 LEU A CA 1
ATOM 641 C C . LEU A 1 94 ? 11.733 3.416 -10.188 1.00 96.75 94 LEU A C 1
ATOM 643 O O . LEU A 1 94 ? 10.529 3.639 -10.281 1.00 96.75 94 LEU A O 1
ATOM 647 N N . SER A 1 95 ? 12.524 4.055 -9.325 1.00 93.94 95 SER A N 1
ATOM 648 C CA . SER A 1 95 ? 12.001 5.008 -8.337 1.00 93.94 95 SER A CA 1
ATOM 649 C C . SER A 1 95 ? 12.868 6.252 -8.184 1.00 93.94 95 SER A C 1
ATOM 651 O O . SER A 1 95 ? 14.086 6.203 -8.376 1.00 93.94 95 SER A O 1
ATOM 653 N N . GLY A 1 96 ? 12.246 7.385 -7.841 1.00 91.50 96 GLY A N 1
ATOM 654 C CA . GLY A 1 96 ? 12.956 8.630 -7.524 1.00 91.50 96 GLY A CA 1
ATOM 655 C C . GLY A 1 96 ? 13.718 9.268 -8.696 1.00 91.50 96 GLY A C 1
ATOM 656 O O . GLY A 1 96 ? 14.637 10.065 -8.482 1.00 91.50 96 GLY A O 1
ATOM 657 N N . LEU A 1 97 ? 13.380 8.918 -9.941 1.00 93.00 97 LEU A N 1
ATOM 658 C CA . LEU A 1 97 ? 14.071 9.385 -11.148 1.00 93.00 97 LEU A CA 1
ATOM 659 C C . LEU A 1 97 ? 13.622 10.792 -11.549 1.00 93.00 97 LEU A C 1
ATOM 661 O O . LEU A 1 97 ? 12.425 11.058 -11.655 1.00 93.00 97 LEU A O 1
ATOM 665 N N . THR A 1 98 ? 14.572 11.682 -11.844 1.00 92.00 98 THR A N 1
ATOM 666 C CA . THR A 1 98 ? 14.287 13.107 -12.095 1.00 92.00 98 THR A CA 1
ATOM 667 C C . THR A 1 98 ? 14.241 13.498 -13.565 1.00 92.00 98 THR A C 1
ATOM 669 O O . THR A 1 98 ? 13.622 14.502 -13.892 1.00 92.00 98 THR A O 1
ATOM 672 N N . THR A 1 99 ? 14.910 12.759 -14.454 1.00 90.62 99 THR A N 1
ATOM 673 C CA . THR A 1 99 ? 14.954 13.068 -15.897 1.00 90.62 99 THR A CA 1
ATOM 674 C C . THR A 1 99 ? 14.105 12.108 -16.718 1.00 90.62 99 THR A C 1
ATOM 676 O O . THR A 1 99 ? 13.425 12.547 -17.642 1.00 90.62 99 THR A O 1
ATOM 679 N N . GLY A 1 100 ? 14.106 10.818 -16.374 1.00 92.38 100 GLY A N 1
ATOM 680 C CA . GLY A 1 100 ? 13.154 9.876 -16.951 1.00 92.38 100 GLY A CA 1
ATOM 681 C C . GLY A 1 100 ? 13.266 8.447 -16.426 1.00 92.38 100 GLY A C 1
ATOM 682 O O . GLY A 1 100 ? 14.322 8.027 -15.952 1.00 92.38 100 GLY A O 1
ATOM 683 N N . GLY A 1 101 ? 12.171 7.698 -16.533 1.00 96.44 101 GLY A N 1
ATOM 684 C CA . GLY A 1 101 ? 12.100 6.271 -16.225 1.00 96.44 101 GLY A CA 1
ATOM 685 C C . GLY A 1 101 ? 12.854 5.443 -17.261 1.00 96.44 101 GLY A C 1
ATOM 686 O O . GLY A 1 101 ? 14.005 5.042 -17.056 1.00 96.44 101 GLY A O 1
ATOM 687 N N . ILE A 1 102 ? 12.194 5.235 -18.396 1.00 98.25 102 ILE A N 1
ATOM 688 C CA . ILE A 1 102 ? 12.677 4.473 -19.545 1.00 98.25 102 ILE A CA 1
ATOM 689 C C . ILE A 1 102 ? 12.736 5.400 -20.763 1.00 98.25 102 ILE A C 1
ATOM 691 O O . ILE A 1 102 ? 11.772 6.080 -21.111 1.00 98.25 102 ILE A O 1
ATOM 695 N N . VAL A 1 103 ? 13.889 5.444 -21.423 1.00 97.38 103 VAL A N 1
ATOM 696 C CA . VAL A 1 103 ? 14.142 6.336 -22.557 1.00 97.38 103 VAL A CA 1
ATOM 697 C C . VAL A 1 103 ? 14.637 5.525 -23.747 1.00 97.38 103 VAL A C 1
ATOM 699 O O . VAL A 1 103 ? 15.740 4.972 -23.722 1.00 97.38 103 VAL A O 1
ATOM 702 N N . ILE A 1 104 ? 13.830 5.482 -24.803 1.00 97.94 104 ILE A N 1
ATOM 703 C CA . ILE A 1 104 ? 14.132 4.802 -26.060 1.00 97.94 104 ILE A CA 1
ATOM 704 C C . ILE A 1 104 ? 14.434 5.867 -27.116 1.00 97.94 104 ILE A C 1
ATOM 706 O O . ILE A 1 104 ? 13.552 6.610 -27.540 1.00 97.94 104 ILE A O 1
ATOM 710 N N . ASN A 1 105 ? 15.690 5.937 -27.555 1.00 95.56 105 ASN A N 1
ATOM 711 C CA . ASN A 1 105 ? 16.182 6.995 -28.436 1.00 95.56 105 ASN A CA 1
ATOM 712 C C . ASN A 1 105 ? 16.645 6.467 -29.796 1.00 95.56 105 ASN A C 1
ATOM 714 O O . ASN A 1 105 ? 17.311 5.434 -29.901 1.00 95.56 105 ASN A O 1
ATOM 718 N N . ALA A 1 106 ? 16.436 7.266 -30.839 1.00 92.06 106 ALA A N 1
ATOM 719 C CA . ALA A 1 106 ? 17.193 7.111 -32.072 1.00 92.06 106 ALA A CA 1
ATOM 720 C C . ALA A 1 106 ? 18.673 7.479 -31.844 1.00 92.06 106 ALA A C 1
ATOM 722 O O . ALA A 1 106 ? 19.005 8.393 -31.084 1.00 92.06 106 ALA A O 1
ATOM 723 N N . ALA A 1 107 ? 19.583 6.782 -32.521 1.00 86.94 107 ALA A N 1
ATOM 724 C CA . ALA A 1 107 ? 20.958 7.240 -32.675 1.00 86.94 107 ALA A CA 1
ATOM 725 C C . ALA A 1 107 ? 21.003 8.471 -33.594 1.00 86.94 107 ALA A C 1
ATOM 727 O O . ALA A 1 107 ? 20.113 8.680 -34.418 1.00 86.94 107 ALA A O 1
ATOM 728 N N . SER A 1 108 ? 22.084 9.255 -33.531 1.00 81.69 108 SER A N 1
ATOM 729 C CA . SER A 1 108 ? 22.260 10.441 -34.388 1.00 81.69 108 SER A CA 1
ATOM 730 C C . SER A 1 108 ? 22.198 10.130 -35.890 1.00 81.69 108 SER A C 1
ATOM 732 O O . SER A 1 108 ? 21.848 11.002 -36.677 1.00 81.69 108 SER A O 1
ATOM 734 N N . ALA A 1 109 ? 22.515 8.892 -36.284 1.00 81.12 109 ALA A N 1
ATOM 735 C CA . ALA A 1 109 ? 22.437 8.417 -37.663 1.00 81.12 109 ALA A CA 1
ATOM 736 C C . ALA A 1 109 ? 21.018 7.989 -38.108 1.00 81.12 109 ALA A C 1
ATOM 738 O O . ALA A 1 109 ? 20.848 7.582 -39.253 1.00 81.12 109 ALA A O 1
ATOM 739 N N . GLY A 1 110 ? 20.010 8.068 -37.229 1.00 84.56 110 GLY A N 1
ATOM 740 C CA . GLY A 1 110 ? 18.593 7.853 -37.552 1.00 84.56 110 GLY A CA 1
ATOM 741 C C . GLY A 1 110 ? 18.031 6.462 -37.238 1.00 84.56 110 GLY A C 1
ATOM 742 O O . GLY A 1 110 ? 16.816 6.302 -37.225 1.00 84.56 110 GLY A O 1
ATOM 743 N N . HIS A 1 111 ? 18.865 5.460 -36.941 1.00 86.75 111 HIS A N 1
ATOM 744 C CA . HIS A 1 111 ? 18.380 4.144 -36.491 1.00 86.75 111 HIS A CA 1
ATOM 745 C C . HIS A 1 111 ? 17.857 4.233 -35.074 1.00 86.75 111 HIS A C 1
ATOM 747 O O . HIS A 1 111 ? 18.505 4.836 -34.216 1.00 86.75 111 HIS A O 1
ATOM 753 N N . ALA A 1 112 ? 16.762 3.543 -34.811 1.00 92.94 112 ALA A N 1
ATOM 754 C CA . ALA A 1 112 ? 16.200 3.432 -33.484 1.00 92.94 112 ALA A CA 1
ATOM 755 C C . ALA A 1 112 ? 15.920 1.968 -33.126 1.00 92.94 112 ALA A C 1
ATOM 757 O O . ALA A 1 112 ? 16.005 1.090 -34.003 1.00 92.94 112 ALA A O 1
ATOM 758 N N . PRO A 1 113 ? 15.630 1.709 -31.843 1.00 96.00 113 PRO A N 1
ATOM 759 C CA . PRO A 1 113 ? 15.211 0.397 -31.398 1.00 96.00 113 PRO A CA 1
ATOM 760 C C . PRO A 1 113 ? 13.914 -0.044 -32.076 1.00 96.00 113 PRO A C 1
ATOM 762 O O . PRO A 1 113 ? 13.119 0.796 -32.505 1.00 96.00 113 PRO A O 1
ATOM 765 N N . ASN A 1 114 ? 13.726 -1.355 -32.186 1.00 94.19 114 ASN A N 1
ATOM 766 C CA . ASN A 1 114 ? 12.452 -1.954 -32.573 1.00 94.19 114 ASN A CA 1
ATOM 767 C C . ASN A 1 114 ? 12.190 -3.227 -31.751 1.00 94.19 114 ASN A C 1
ATOM 769 O O . ASN A 1 114 ? 13.125 -3.718 -31.106 1.00 94.19 114 ASN A O 1
ATOM 773 N N . GLU A 1 115 ? 10.968 -3.761 -31.827 1.00 96.81 115 GLU A N 1
ATOM 774 C CA . GLU A 1 115 ? 10.526 -4.940 -31.066 1.00 96.81 115 GLU A CA 1
ATOM 775 C C . GLU A 1 115 ? 10.820 -4.733 -29.574 1.00 96.81 115 GLU A C 1
ATOM 777 O O . GLU A 1 115 ? 11.648 -5.434 -28.987 1.00 96.81 115 GLU A O 1
ATOM 782 N N . VAL A 1 116 ? 10.248 -3.665 -29.007 1.00 98.50 116 VAL A N 1
ATOM 783 C CA . VAL A 1 116 ? 10.468 -3.276 -27.613 1.00 98.50 116 VAL A CA 1
ATOM 784 C C . VAL A 1 116 ? 9.214 -3.557 -26.798 1.00 98.50 116 VAL A C 1
ATOM 786 O O . VAL A 1 116 ? 8.192 -2.907 -27.003 1.00 98.50 116 VAL A O 1
ATOM 789 N N . ASP A 1 117 ? 9.363 -4.453 -25.831 1.00 98.00 117 ASP A N 1
ATOM 790 C CA . ASP A 1 117 ? 8.334 -4.869 -24.889 1.00 98.00 117 ASP A CA 1
ATOM 791 C C . ASP A 1 117 ? 8.712 -4.362 -23.492 1.00 98.00 117 ASP A C 1
ATOM 793 O O . ASP A 1 117 ? 9.809 -4.618 -22.979 1.00 98.00 117 ASP A O 1
ATOM 797 N N . VAL A 1 118 ? 7.812 -3.623 -22.858 1.00 98.12 118 VAL A N 1
ATOM 798 C CA . VAL A 1 118 ? 7.986 -3.019 -21.539 1.00 98.12 118 VAL A CA 1
ATOM 799 C C . VAL A 1 118 ? 6.812 -3.456 -20.679 1.00 98.12 118 VAL A C 1
ATOM 801 O O . VAL A 1 118 ? 5.723 -2.934 -20.826 1.00 98.12 118 VAL A O 1
ATOM 804 N N . HIS A 1 119 ? 6.999 -4.379 -19.741 1.00 95.38 119 HIS A N 1
ATOM 805 C CA . HIS A 1 119 ? 5.873 -4.896 -18.952 1.00 95.38 119 HIS A CA 1
ATOM 806 C C . HIS A 1 119 ? 6.210 -5.079 -17.486 1.00 95.38 119 HIS A C 1
ATOM 808 O O . HIS A 1 119 ? 7.345 -5.378 -17.124 1.00 95.38 119 HIS A O 1
ATOM 814 N N . PHE A 1 120 ? 5.201 -4.996 -16.627 1.00 96.00 120 PHE A N 1
ATOM 815 C CA . PHE A 1 120 ? 5.311 -5.313 -15.204 1.00 96.00 120 PHE A CA 1
ATOM 816 C C . PHE A 1 120 ? 6.373 -4.498 -14.460 1.00 96.00 120 PHE A C 1
ATOM 818 O O . PHE A 1 120 ? 6.829 -4.896 -13.393 1.00 96.00 120 PHE A O 1
ATOM 825 N N . ASN A 1 121 ? 6.784 -3.352 -15.001 1.00 97.38 121 ASN A N 1
ATOM 826 C CA . ASN A 1 121 ? 7.700 -2.456 -14.320 1.00 97.38 121 ASN A CA 1
ATOM 827 C C . ASN A 1 121 ? 6.916 -1.532 -13.391 1.00 97.38 121 ASN A C 1
ATOM 829 O O . ASN A 1 121 ? 5.801 -1.102 -13.696 1.00 97.38 121 ASN A O 1
ATOM 833 N N . ARG A 1 122 ? 7.549 -1.163 -12.281 1.00 96.88 122 ARG A N 1
ATOM 834 C CA . ARG A 1 122 ? 7.138 -0.030 -11.459 1.00 96.88 122 ARG A CA 1
ATOM 835 C C . ARG A 1 122 ? 7.920 1.192 -11.917 1.00 96.88 122 ARG A C 1
ATOM 837 O O . ARG A 1 122 ? 9.144 1.181 -11.809 1.00 96.88 122 ARG A O 1
ATOM 844 N N . ILE A 1 123 ? 7.243 2.214 -12.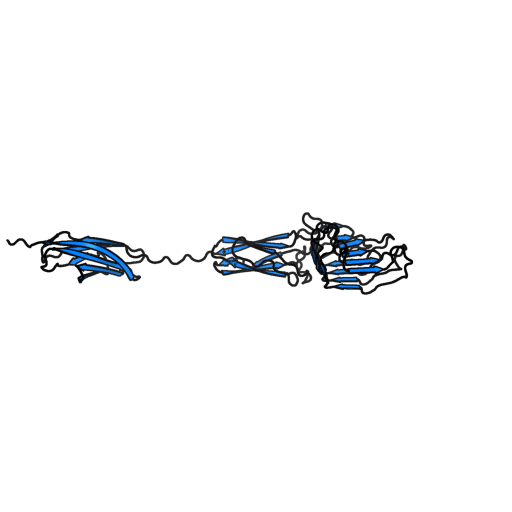443 1.00 96.38 123 ILE A N 1
ATOM 845 C CA . ILE A 1 123 ? 7.903 3.398 -13.011 1.00 96.38 123 ILE A CA 1
ATOM 846 C C . ILE A 1 123 ? 7.439 4.664 -12.291 1.00 96.38 123 ILE A C 1
ATOM 848 O O . ILE A 1 123 ? 6.544 5.375 -12.751 1.00 96.38 123 ILE A O 1
ATOM 852 N N . ASP A 1 124 ? 8.118 4.964 -11.189 1.00 90.62 124 ASP A N 1
ATOM 853 C CA . ASP A 1 124 ? 7.977 6.206 -10.438 1.00 90.62 124 ASP A CA 1
ATOM 854 C C . ASP A 1 124 ? 9.084 7.198 -10.844 1.00 90.62 124 ASP A C 1
ATOM 856 O O . ASP A 1 124 ? 10.256 7.099 -10.456 1.00 90.62 124 ASP A O 1
ATOM 860 N N . SER A 1 125 ? 8.720 8.147 -11.709 1.00 83.69 125 SER A N 1
ATOM 861 C CA . SER A 1 125 ? 9.597 9.225 -12.160 1.00 83.69 125 SER A CA 1
ATOM 862 C C . SER A 1 125 ? 8.880 10.565 -12.073 1.00 83.69 125 SER A C 1
ATOM 864 O O . SER A 1 125 ? 7.755 10.713 -12.537 1.00 83.69 125 SER A O 1
ATOM 866 N N . ALA A 1 126 ? 9.587 11.575 -11.563 1.00 77.50 126 ALA A N 1
ATOM 867 C CA . ALA A 1 126 ? 9.096 12.949 -11.494 1.00 77.50 126 ALA A CA 1
ATOM 868 C C . ALA A 1 126 ? 9.007 13.639 -12.872 1.00 77.50 126 ALA A C 1
ATOM 870 O O . ALA A 1 126 ? 8.426 14.718 -12.981 1.00 77.50 126 ALA A O 1
ATOM 871 N N . ALA A 1 127 ? 9.621 13.057 -13.906 1.00 82.75 127 ALA A N 1
ATOM 872 C CA . ALA A 1 127 ? 9.601 13.558 -15.277 1.00 82.75 127 ALA A CA 1
ATOM 873 C C . ALA A 1 127 ? 8.862 12.570 -16.196 1.00 82.75 127 ALA A C 1
ATOM 875 O O . ALA A 1 127 ? 7.748 12.150 -15.890 1.00 82.75 127 ALA A O 1
ATOM 876 N N . ALA A 1 128 ? 9.442 12.222 -17.348 1.00 88.00 128 ALA A N 1
ATOM 877 C CA . ALA A 1 128 ? 8.824 11.269 -18.259 1.00 88.00 128 ALA A CA 1
ATOM 878 C C . ALA A 1 128 ? 9.055 9.826 -17.800 1.00 88.00 128 ALA A C 1
ATOM 880 O O . ALA A 1 128 ? 10.201 9.388 -17.701 1.00 88.00 128 ALA A O 1
ATOM 881 N N . SER A 1 129 ? 7.984 9.068 -17.564 1.00 94.69 129 SER A N 1
ATOM 882 C CA . SER A 1 129 ? 8.083 7.654 -17.185 1.00 94.69 129 SER A CA 1
ATOM 883 C C . SER A 1 129 ? 8.552 6.807 -18.361 1.00 94.69 129 SER A C 1
ATOM 885 O O . SER A 1 129 ? 9.459 5.993 -18.195 1.00 94.69 129 SER A O 1
ATOM 887 N N . LEU A 1 130 ? 8.010 7.047 -19.560 1.00 97.81 130 LEU A N 1
ATOM 888 C CA . LEU A 1 130 ? 8.486 6.414 -20.786 1.00 97.81 130 LEU A CA 1
ATOM 889 C C . LEU A 1 130 ? 8.496 7.395 -21.962 1.00 97.81 130 LEU A C 1
ATOM 891 O O . LEU A 1 130 ? 7.511 8.069 -22.251 1.00 97.81 130 LEU A O 1
ATOM 895 N N . THR A 1 131 ? 9.616 7.449 -22.679 1.00 97.62 131 THR A N 1
ATOM 896 C CA . THR A 1 131 ? 9.709 8.159 -23.964 1.00 97.62 131 THR A CA 1
ATOM 897 C C . THR A 1 131 ? 10.196 7.209 -25.041 1.00 97.62 131 THR A C 1
ATOM 899 O O . THR A 1 131 ? 11.145 6.458 -24.812 1.00 97.62 131 THR A O 1
ATOM 902 N N . SER A 1 132 ? 9.554 7.244 -26.209 1.00 97.25 132 SER A N 1
ATOM 903 C CA . SER A 1 132 ? 9.905 6.371 -27.321 1.00 97.25 132 SER A CA 1
ATOM 904 C C . SER A 1 132 ? 10.090 7.097 -28.644 1.00 97.25 132 SER A C 1
ATOM 906 O O . SER A 1 132 ? 9.215 7.817 -29.125 1.00 97.25 132 SER A O 1
ATOM 908 N N . ALA A 1 133 ? 11.244 6.835 -29.250 1.00 96.50 133 ALA A N 1
ATOM 909 C CA . ALA A 1 133 ? 11.545 7.065 -30.654 1.00 96.50 133 ALA A CA 1
ATOM 910 C C . ALA A 1 133 ? 11.778 5.738 -31.407 1.00 96.50 133 ALA A C 1
ATOM 912 O O . ALA A 1 133 ? 12.504 5.736 -32.401 1.00 96.50 133 ALA A O 1
ATOM 913 N N . ALA A 1 134 ? 11.232 4.616 -30.912 1.00 96.69 134 ALA A N 1
ATOM 914 C CA . ALA A 1 134 ? 11.291 3.317 -31.587 1.00 96.69 134 ALA A CA 1
ATOM 915 C C . ALA A 1 134 ? 10.690 3.384 -33.001 1.00 96.69 134 ALA A C 1
ATOM 917 O O . ALA A 1 134 ? 9.904 4.277 -33.324 1.00 96.69 134 ALA A O 1
ATOM 918 N N . THR A 1 135 ? 11.083 2.449 -33.867 1.00 94.94 135 THR A N 1
ATOM 919 C CA . THR A 1 135 ? 10.576 2.414 -35.251 1.00 94.94 135 THR A CA 1
ATOM 920 C C . THR A 1 135 ? 9.194 1.774 -35.390 1.00 94.94 135 THR A C 1
ATOM 922 O O . THR A 1 135 ? 8.531 1.986 -36.402 1.00 94.94 135 THR A O 1
ATOM 925 N N . ASP A 1 136 ? 8.787 0.981 -34.407 1.00 96.75 136 ASP A N 1
ATOM 926 C CA . ASP A 1 136 ? 7.489 0.328 -34.250 1.00 96.75 136 ASP A CA 1
ATOM 927 C C . ASP A 1 136 ? 6.836 0.753 -32.924 1.00 96.75 136 ASP A C 1
ATOM 929 O O . ASP A 1 136 ? 7.378 1.571 -32.178 1.00 96.75 136 ASP A O 1
ATOM 933 N N . GLU A 1 137 ? 5.607 0.295 -32.689 1.00 97.94 137 GLU A N 1
ATOM 934 C CA . GLU A 1 137 ? 4.911 0.525 -31.421 1.00 97.94 137 GLU A CA 1
ATOM 935 C C . GLU A 1 137 ? 5.614 -0.228 -30.297 1.00 97.94 137 GLU A C 1
ATOM 937 O O . GLU A 1 137 ? 5.966 -1.395 -30.450 1.00 97.94 137 GLU A O 1
ATOM 942 N N . VAL A 1 138 ? 5.848 0.472 -29.189 1.00 98.62 138 VAL A N 1
ATOM 943 C CA . VAL A 1 138 ? 6.330 -0.144 -27.953 1.00 98.62 138 VAL A CA 1
ATOM 944 C C . VAL A 1 138 ? 5.120 -0.683 -27.214 1.00 98.62 138 VAL A C 1
ATOM 946 O O . VAL A 1 138 ? 4.255 0.110 -26.840 1.00 98.62 138 VAL A O 1
ATOM 949 N N . ASP A 1 139 ? 5.082 -1.988 -26.971 1.00 98.25 139 ASP A N 1
ATOM 950 C CA . ASP A 1 139 ? 4.100 -2.566 -26.059 1.00 98.25 139 ASP A CA 1
ATOM 951 C C . ASP A 1 139 ? 4.547 -2.247 -24.629 1.00 98.25 139 ASP A C 1
ATOM 953 O O . ASP A 1 139 ? 5.555 -2.754 -24.144 1.00 98.25 139 ASP A O 1
ATOM 957 N N . ALA A 1 140 ? 3.846 -1.321 -23.984 1.00 97.81 140 ALA A N 1
ATOM 958 C CA . ALA A 1 140 ? 4.054 -0.895 -22.609 1.00 97.81 140 ALA A CA 1
ATOM 959 C C . ALA A 1 140 ? 2.858 -1.239 -21.702 1.00 97.81 140 ALA A C 1
ATOM 961 O O . ALA A 1 140 ? 2.615 -0.549 -20.698 1.00 97.81 140 ALA A O 1
ATOM 962 N N . THR A 1 141 ? 2.105 -2.287 -22.037 1.00 97.12 141 THR A N 1
ATOM 963 C CA . THR A 1 141 ? 0.987 -2.756 -21.209 1.00 97.12 141 THR A CA 1
ATOM 964 C C . THR A 1 141 ? 1.473 -3.341 -19.881 1.00 97.12 141 THR A C 1
ATOM 966 O O . THR A 1 141 ? 2.615 -3.786 -19.730 1.00 97.12 141 THR A O 1
ATOM 969 N N . HIS A 1 142 ? 0.593 -3.356 -18.884 1.00 96.69 142 HIS A N 1
ATOM 970 C CA . HIS A 1 142 ? 0.819 -3.952 -17.568 1.00 96.69 142 HIS A CA 1
ATOM 971 C C . HIS A 1 142 ? 2.000 -3.354 -16.793 1.00 96.69 142 HIS A C 1
ATOM 973 O O . HIS A 1 142 ? 2.654 -4.053 -16.026 1.00 96.69 142 HIS A O 1
ATOM 979 N N . ASN A 1 143 ? 2.289 -2.063 -16.955 1.00 97.31 143 ASN A N 1
ATOM 980 C CA . ASN A 1 143 ? 3.186 -1.337 -16.049 1.00 97.31 143 ASN A CA 1
ATOM 981 C C . ASN A 1 143 ? 2.393 -0.586 -14.978 1.00 97.31 143 ASN A C 1
ATOM 983 O O . ASN A 1 143 ? 1.238 -0.221 -15.187 1.00 97.31 143 ASN A O 1
ATOM 987 N N . TRP A 1 144 ? 3.041 -0.305 -13.850 1.00 97.31 144 TRP A N 1
ATOM 988 C CA . TRP A 1 144 ? 2.549 0.653 -12.867 1.00 97.31 144 TRP A CA 1
ATOM 989 C C . TRP A 1 144 ? 3.131 2.034 -13.151 1.00 97.31 144 TRP A C 1
ATOM 991 O O . TRP A 1 144 ? 4.350 2.234 -13.098 1.00 97.31 144 TRP A O 1
ATOM 1001 N N . TRP A 1 145 ? 2.247 2.995 -13.406 1.00 96.69 145 TRP A N 1
ATOM 1002 C CA . TRP A 1 145 ? 2.601 4.372 -13.754 1.00 96.69 145 TRP A CA 1
ATOM 1003 C C . TRP A 1 145 ? 2.512 5.328 -12.558 1.00 96.69 145 TRP A C 1
ATOM 1005 O O . TRP A 1 145 ? 2.314 6.523 -12.745 1.00 96.69 145 TRP A O 1
ATOM 1015 N N . GLY A 1 146 ? 2.618 4.824 -11.328 1.00 94.69 146 GLY A N 1
ATOM 1016 C CA . GLY A 1 146 ? 2.584 5.642 -10.111 1.00 94.69 146 GLY A CA 1
ATOM 1017 C C . GLY A 1 146 ? 1.184 5.924 -9.554 1.00 94.69 146 GLY A C 1
ATOM 1018 O O . GLY A 1 146 ? 1.091 6.474 -8.461 1.00 94.69 146 GLY A O 1
ATOM 1019 N N . CYS A 1 147 ? 0.114 5.569 -10.274 1.00 95.56 147 CYS A N 1
ATOM 1020 C CA . CYS A 1 147 ? -1.271 5.785 -9.850 1.00 95.56 147 CYS A CA 1
ATOM 1021 C C . CYS A 1 147 ? -2.260 4.829 -10.556 1.00 95.56 147 CYS A C 1
ATOM 1023 O O . CYS A 1 147 ? -1.946 4.279 -11.617 1.00 95.56 147 CYS A O 1
ATOM 1025 N N . ASN A 1 148 ? -3.502 4.763 -10.063 1.00 97.50 148 ASN A N 1
ATOM 1026 C CA . ASN A 1 148 ? -4.592 3.978 -10.660 1.00 97.50 148 ASN A CA 1
ATOM 1027 C C . ASN A 1 148 ? -5.227 4.602 -11.906 1.00 97.50 148 ASN A C 1
ATOM 1029 O O . ASN A 1 148 ? -5.784 3.887 -12.735 1.00 97.50 148 ASN A O 1
ATOM 1033 N N . THR A 1 149 ? -5.167 5.927 -12.053 1.00 96.56 149 THR A N 1
ATOM 1034 C CA . THR A 1 149 ? -5.793 6.634 -13.190 1.00 96.56 149 THR A CA 1
ATOM 1035 C C . THR A 1 149 ? -5.054 6.385 -14.513 1.00 96.56 149 THR A C 1
ATOM 1037 O O . THR A 1 149 ? -5.633 6.568 -15.581 1.00 96.56 149 THR A O 1
ATOM 1040 N N . GLY A 1 150 ? -3.798 5.938 -14.450 1.00 94.88 150 GLY A N 1
ATOM 1041 C CA . GLY A 1 150 ? -3.009 5.562 -15.617 1.00 94.88 150 GLY A CA 1
ATOM 1042 C C . GLY A 1 150 ? -2.144 6.683 -16.195 1.00 94.88 150 GLY A C 1
ATOM 1043 O O . GLY A 1 150 ? -2.154 7.824 -15.716 1.00 94.88 150 GLY A O 1
ATOM 1044 N N . PRO A 1 151 ? -1.348 6.360 -17.226 1.00 95.88 151 PRO A N 1
ATOM 1045 C CA . PRO A 1 151 ? -0.347 7.265 -17.765 1.00 95.88 151 PRO A CA 1
ATOM 1046 C C . PRO A 1 151 ? -0.979 8.502 -18.416 1.00 95.88 151 PRO A C 1
ATOM 1048 O O . PRO A 1 151 ? -2.108 8.473 -18.896 1.00 95.88 151 PRO A O 1
ATOM 1051 N N . ASN A 1 152 ? -0.223 9.601 -18.474 1.00 95.31 152 ASN A N 1
ATOM 1052 C CA . ASN A 1 152 ? -0.648 10.892 -19.038 1.00 95.31 152 ASN A CA 1
ATOM 1053 C C . ASN A 1 152 ? -1.825 11.564 -18.310 1.00 95.31 152 ASN A C 1
ATOM 1055 O O . ASN A 1 152 ? -2.439 12.494 -18.841 1.00 95.31 152 ASN A O 1
ATOM 1059 N N . THR A 1 153 ? -2.101 11.153 -17.074 1.00 93.69 153 THR A N 1
ATOM 1060 C CA . THR A 1 153 ? -3.052 11.821 -16.183 1.00 93.69 153 THR A CA 1
ATOM 1061 C C . THR A 1 153 ? -2.324 12.495 -15.017 1.00 93.69 153 THR A C 1
ATOM 1063 O O . THR A 1 153 ? -1.142 12.259 -14.764 1.00 93.69 153 THR A O 1
ATOM 1066 N N . THR A 1 154 ? -2.981 13.451 -14.356 1.00 90.38 154 THR A N 1
ATOM 1067 C CA . THR A 1 154 ? -2.334 14.240 -13.294 1.00 90.38 154 THR A CA 1
ATOM 1068 C C . THR A 1 154 ? -2.013 13.363 -12.089 1.00 90.38 154 THR A C 1
ATOM 1070 O O . THR A 1 154 ? -2.900 12.696 -11.574 1.00 90.38 154 THR A O 1
ATOM 1073 N N . GLY A 1 155 ? -0.768 13.427 -11.611 1.00 86.25 155 GLY A N 1
ATOM 1074 C CA . GLY A 1 155 ? -0.285 12.606 -10.493 1.00 86.25 155 GLY A CA 1
ATOM 1075 C C . GLY A 1 155 ? 0.338 11.277 -10.924 1.00 86.25 155 GLY A C 1
ATOM 1076 O O . GLY A 1 155 ? 0.881 10.569 -10.086 1.00 86.25 155 GLY A O 1
ATOM 1077 N N . CYS A 1 156 ? 0.310 10.975 -12.220 1.00 93.12 156 CYS A N 1
ATOM 1078 C CA . CYS A 1 156 ? 0.762 9.715 -12.785 1.00 93.12 156 CYS A CA 1
ATOM 1079 C C . CYS A 1 156 ? 1.900 9.949 -13.777 1.00 93.12 156 CYS A C 1
ATOM 1081 O O . CYS A 1 156 ? 2.138 11.065 -14.250 1.00 93.12 156 CYS A O 1
ATOM 1083 N N . GLY A 1 157 ? 2.592 8.871 -14.116 1.00 93.69 157 GLY A N 1
ATOM 1084 C CA . GLY A 1 157 ? 3.674 8.851 -15.078 1.00 93.69 157 GLY A CA 1
ATOM 1085 C C . GLY A 1 157 ? 3.239 9.336 -16.454 1.00 93.69 157 GLY A C 1
ATOM 1086 O O . GLY A 1 157 ? 2.103 9.140 -16.883 1.00 93.69 157 GLY A O 1
ATOM 1087 N N . THR A 1 158 ? 4.159 9.961 -17.179 1.00 95.94 158 THR A N 1
ATOM 1088 C CA . THR A 1 158 ? 3.900 10.401 -18.555 1.00 95.94 158 THR A CA 1
ATOM 1089 C C . THR A 1 158 ? 4.553 9.466 -19.565 1.00 95.94 158 THR A C 1
ATOM 1091 O O . THR A 1 158 ? 5.665 8.971 -19.359 1.00 95.94 158 THR A O 1
ATOM 1094 N N . VAL A 1 159 ? 3.841 9.234 -20.664 1.00 96.69 159 VAL A N 1
ATOM 1095 C CA . VAL A 1 159 ? 4.253 8.390 -21.785 1.00 96.69 159 VAL A CA 1
ATOM 1096 C C . VAL A 1 159 ? 4.202 9.222 -23.061 1.00 96.69 159 VAL A C 1
ATOM 1098 O O . VAL A 1 159 ? 3.205 9.883 -23.343 1.00 96.69 159 VAL A O 1
ATOM 1101 N N . THR A 1 160 ? 5.283 9.225 -23.839 1.00 96.94 160 THR A N 1
ATOM 1102 C CA . THR A 1 160 ? 5.389 9.983 -25.097 1.00 96.94 160 THR A CA 1
ATOM 1103 C C . THR A 1 160 ? 6.005 9.125 -26.198 1.00 96.94 160 THR A C 1
ATOM 1105 O O . THR A 1 160 ? 6.991 8.433 -25.957 1.00 96.94 160 THR A O 1
ATOM 1108 N N . GLY A 1 161 ? 5.484 9.231 -27.422 1.00 96.62 161 GLY A N 1
ATOM 1109 C CA . GLY A 1 161 ? 5.932 8.450 -28.579 1.00 96.62 161 GLY A CA 1
ATOM 1110 C C . GLY A 1 161 ? 4.861 7.470 -29.055 1.00 96.62 161 GLY A C 1
ATOM 1111 O O . GLY A 1 161 ? 3.707 7.580 -28.650 1.00 96.62 161 GLY A O 1
ATOM 1112 N N . ASN A 1 162 ? 5.247 6.535 -29.925 1.00 97.31 162 ASN A N 1
ATOM 1113 C CA . ASN A 1 162 ? 4.378 5.450 -30.382 1.00 97.31 162 ASN A CA 1
ATOM 1114 C C . ASN A 1 162 ? 4.428 4.297 -29.369 1.00 97.31 162 ASN A C 1
ATOM 1116 O O . ASN A 1 162 ? 5.339 3.468 -29.422 1.00 97.31 162 ASN A O 1
ATOM 1120 N N . VAL A 1 163 ? 3.531 4.333 -28.387 1.00 98.38 163 VAL A N 1
ATOM 1121 C CA . VAL A 1 163 ? 3.530 3.439 -27.227 1.00 98.38 163 VAL A CA 1
ATOM 1122 C C . VAL A 1 163 ? 2.094 3.032 -26.932 1.00 98.38 163 VAL A C 1
ATOM 1124 O O . VAL A 1 163 ? 1.250 3.914 -26.757 1.00 98.38 163 VAL A O 1
ATOM 1127 N N . ASP A 1 164 ? 1.857 1.731 -26.820 1.00 98.25 164 ASP A N 1
ATOM 1128 C CA . ASP A 1 164 ? 0.630 1.179 -26.256 1.00 98.25 164 ASP A CA 1
ATOM 1129 C C . ASP A 1 164 ? 0.818 0.991 -24.748 1.00 98.25 164 ASP A C 1
ATOM 1131 O O . ASP A 1 164 ? 1.780 0.367 -24.321 1.00 98.25 164 ASP A O 1
ATOM 1135 N N . SER A 1 165 ? -0.041 1.572 -23.919 1.00 97.56 165 SER A N 1
ATOM 1136 C CA . SER A 1 165 ? 0.061 1.485 -22.455 1.00 97.56 165 SER A CA 1
ATOM 1137 C C . SER A 1 165 ? -1.243 1.074 -21.776 1.00 97.56 165 SER A C 1
ATOM 1139 O O . SER A 1 165 ? -1.347 1.185 -20.551 1.00 97.56 165 SER A O 1
ATOM 1141 N N . ASP A 1 166 ? -2.221 0.610 -22.557 1.00 97.19 166 ASP A N 1
ATOM 1142 C CA . ASP A 1 166 ? -3.540 0.187 -22.093 1.00 97.19 166 ASP A CA 1
ATOM 1143 C C . ASP A 1 166 ? -3.711 -1.327 -22.326 1.00 97.19 166 ASP A C 1
ATOM 1145 O O . ASP A 1 166 ? -3.695 -1.768 -23.475 1.00 97.19 166 ASP A O 1
ATOM 1149 N N . PRO A 1 167 ? -3.858 -2.155 -21.275 1.00 97.69 167 PRO A N 1
ATOM 1150 C CA . PRO A 1 167 ? -4.105 -1.779 -19.882 1.00 97.69 167 PRO A CA 1
ATOM 1151 C C . PRO A 1 167 ? -2.838 -1.541 -19.050 1.00 97.69 167 PRO A C 1
ATOM 1153 O O . PRO A 1 167 ? -1.738 -1.967 -19.404 1.00 97.69 167 PRO A O 1
ATOM 1156 N N . TRP A 1 168 ? -2.998 -0.889 -17.895 1.00 97.56 168 TRP A N 1
ATOM 1157 C CA . TRP A 1 168 ? -1.947 -0.684 -16.885 1.00 97.56 168 TRP A CA 1
ATOM 1158 C C . TRP A 1 168 ? -2.305 -1.358 -15.557 1.00 97.56 168 TRP A C 1
ATOM 1160 O O . TRP A 1 168 ? -3.464 -1.665 -15.316 1.00 97.56 168 TRP A O 1
ATOM 1170 N N . LEU A 1 169 ? -1.324 -1.587 -14.680 1.00 97.50 169 LEU A N 1
ATOM 1171 C CA . LEU A 1 169 ? -1.578 -2.167 -13.354 1.00 97.50 169 LEU A CA 1
ATOM 1172 C C . LEU A 1 169 ? -2.266 -1.160 -12.431 1.00 97.50 169 LEU A C 1
ATOM 1174 O O . LEU A 1 169 ? -1.924 0.022 -12.455 1.00 97.50 169 LEU A O 1
ATOM 1178 N N . VAL A 1 170 ? -3.166 -1.636 -11.572 1.00 97.38 170 VAL A N 1
ATOM 1179 C CA . VAL A 1 170 ? -3.833 -0.831 -10.541 1.00 97.38 170 VAL A CA 1
ATOM 1180 C C . VAL A 1 170 ? -3.549 -1.376 -9.139 1.00 97.38 170 VAL A C 1
ATOM 1182 O O . VAL A 1 170 ? -3.447 -2.582 -8.942 1.00 97.38 170 VAL A O 1
ATOM 1185 N N . LEU A 1 171 ? -3.437 -0.487 -8.154 1.00 98.00 171 LEU A N 1
ATOM 1186 C CA . LEU A 1 171 ? -3.482 -0.805 -6.733 1.00 98.00 171 LEU A CA 1
ATOM 1187 C C . LEU A 1 171 ? -4.938 -1.056 -6.318 1.00 98.00 171 LEU A C 1
ATOM 1189 O O . LEU A 1 171 ? -5.810 -0.226 -6.571 1.00 98.00 171 LEU A O 1
ATOM 1193 N N . GLY A 1 172 ? -5.184 -2.158 -5.619 1.00 97.81 172 GLY A N 1
ATOM 1194 C CA . GLY A 1 172 ? -6.408 -2.462 -4.883 1.00 97.81 172 GLY A CA 1
ATOM 1195 C C . GLY A 1 172 ? -6.144 -2.558 -3.380 1.00 97.81 172 GLY A C 1
ATOM 1196 O O . GLY A 1 172 ? -5.028 -2.853 -2.956 1.00 97.81 172 GLY A O 1
ATOM 1197 N N . LEU A 1 173 ? -7.176 -2.315 -2.567 1.00 98.62 173 LEU A N 1
ATOM 1198 C CA . LEU A 1 173 ? -7.135 -2.478 -1.112 1.00 98.62 173 LEU A CA 1
ATOM 1199 C C . LEU A 1 173 ? -8.409 -3.167 -0.613 1.00 98.62 173 LEU A C 1
ATOM 1201 O O . LEU A 1 173 ? -9.512 -2.641 -0.764 1.00 98.62 173 LEU A O 1
ATOM 1205 N N . GLU A 1 174 ? -8.245 -4.310 0.049 1.00 98.44 174 GLU A N 1
ATOM 1206 C CA . GLU A 1 174 ? -9.319 -5.046 0.718 1.00 98.44 174 GLU A CA 1
ATOM 1207 C C . GLU A 1 174 ? -9.040 -5.184 2.220 1.00 98.44 174 GLU A C 1
ATOM 1209 O O . GLU A 1 174 ? -7.911 -5.447 2.633 1.00 98.44 174 GLU A O 1
ATOM 1214 N N . ALA A 1 175 ? -10.085 -5.059 3.043 1.00 98.62 175 ALA A N 1
ATOM 1215 C CA . ALA A 1 175 ? -10.044 -5.394 4.463 1.00 98.62 175 ALA A CA 1
ATOM 1216 C C . ALA A 1 175 ? -10.974 -6.577 4.767 1.00 98.62 175 ALA A C 1
ATOM 1218 O O . ALA A 1 175 ? -12.168 -6.525 4.465 1.00 98.62 175 ALA A O 1
ATOM 1219 N N . SER A 1 176 ? -10.455 -7.626 5.409 1.00 98.25 176 SER A N 1
ATOM 1220 C CA . SER A 1 176 ? -11.226 -8.833 5.714 1.00 98.25 176 SER A CA 1
ATOM 1221 C C . SER A 1 176 ? -10.873 -9.433 7.086 1.00 98.25 176 SER A C 1
ATOM 1223 O O . SER A 1 176 ? -9.722 -9.813 7.318 1.00 98.25 176 SER A O 1
ATOM 1225 N N . PRO A 1 177 ? -11.840 -9.558 8.020 1.00 98.56 177 PRO A N 1
ATOM 1226 C CA . PRO A 1 177 ? -13.223 -9.078 7.926 1.00 98.56 177 PRO A CA 1
ATOM 1227 C C . PRO A 1 177 ? -13.329 -7.546 8.040 1.00 98.56 177 PRO A C 1
ATOM 1229 O O . PRO A 1 177 ? -12.494 -6.893 8.662 1.00 98.56 177 PRO A O 1
ATOM 1232 N N . THR A 1 178 ? -14.420 -6.968 7.532 1.00 98.44 178 THR A N 1
ATOM 1233 C CA . THR A 1 178 ? -14.732 -5.526 7.650 1.00 98.44 178 THR A CA 1
ATOM 1234 C C . THR A 1 178 ? -15.327 -5.134 9.012 1.00 98.44 178 THR A C 1
ATOM 1236 O O . THR A 1 178 ? -15.662 -3.974 9.246 1.00 98.44 178 THR A O 1
ATOM 1239 N N . THR A 1 179 ? -15.488 -6.085 9.940 1.00 98.50 179 THR A N 1
ATOM 1240 C CA . THR A 1 179 ? -15.926 -5.836 11.323 1.00 98.50 179 THR A CA 1
ATOM 1241 C C . THR A 1 179 ? -15.141 -6.703 12.303 1.00 98.50 179 THR A C 1
ATOM 1243 O O . THR A 1 179 ? -15.062 -7.919 12.128 1.00 98.50 179 THR A O 1
ATOM 1246 N N . ILE A 1 180 ? -14.591 -6.086 13.349 1.00 98.56 180 ILE A N 1
ATOM 1247 C CA . ILE A 1 180 ? -13.769 -6.724 14.388 1.00 98.56 180 ILE A CA 1
ATOM 1248 C C . ILE A 1 180 ? -14.170 -6.223 15.780 1.00 98.56 180 ILE A C 1
ATOM 1250 O O . ILE A 1 180 ? -14.760 -5.154 15.916 1.00 98.56 180 ILE A O 1
ATOM 1254 N N . ALA A 1 181 ? -13.855 -6.983 16.831 1.00 97.81 181 ALA A N 1
ATOM 1255 C CA . ALA A 1 181 ? -14.174 -6.605 18.208 1.00 97.81 181 ALA A CA 1
ATOM 1256 C C . ALA A 1 181 ? -12.969 -6.014 18.949 1.00 97.81 181 ALA A C 1
ATOM 1258 O O . ALA A 1 181 ? -11.852 -6.514 18.831 1.00 97.81 181 ALA A O 1
ATOM 1259 N N . ALA A 1 182 ? -13.210 -4.981 19.754 1.00 96.31 182 ALA A N 1
ATOM 1260 C CA . ALA A 1 182 ? -12.246 -4.485 20.721 1.00 96.31 182 ALA A CA 1
ATOM 1261 C C . ALA A 1 182 ? -12.311 -5.277 22.048 1.00 96.31 182 ALA A C 1
ATOM 1263 O O . ALA A 1 182 ? -13.408 -5.640 22.491 1.00 96.31 182 ALA A O 1
ATOM 1264 N N . PRO A 1 183 ? -11.173 -5.471 22.735 1.00 95.62 183 PRO A N 1
ATOM 1265 C CA . PRO A 1 183 ? -9.810 -5.292 22.233 1.00 95.62 183 PRO A CA 1
ATOM 1266 C C . PRO A 1 183 ? -9.295 -6.519 21.466 1.00 95.62 183 PRO A C 1
ATOM 1268 O O . PRO A 1 183 ? -9.717 -7.649 21.710 1.00 95.62 183 PRO A O 1
ATOM 1271 N N . GLY A 1 184 ? -8.324 -6.301 20.577 1.00 96.44 184 GLY A N 1
ATOM 1272 C CA . GLY A 1 184 ? -7.501 -7.363 19.991 1.00 96.44 184 GLY A CA 1
ATOM 1273 C C . GLY A 1 184 ? -8.097 -8.118 18.801 1.00 96.44 184 GLY A C 1
ATOM 1274 O O . GLY A 1 184 ? -7.431 -9.006 18.274 1.00 96.44 184 GLY A O 1
ATOM 1275 N N . GLY A 1 185 ? -9.310 -7.788 18.346 1.00 98.06 185 GLY A N 1
ATOM 1276 C CA . GLY A 1 185 ? -9.822 -8.276 17.065 1.00 98.06 185 GLY A CA 1
ATOM 1277 C C . GLY A 1 185 ? -8.909 -7.860 15.909 1.00 98.06 185 GLY A C 1
ATOM 1278 O O . GLY A 1 185 ? -8.284 -6.801 15.966 1.00 98.06 185 GLY A O 1
ATOM 1279 N N . VAL A 1 186 ? -8.826 -8.692 14.870 1.00 98.56 186 VAL A N 1
ATOM 1280 C CA . VAL A 1 186 ? -7.902 -8.488 13.745 1.00 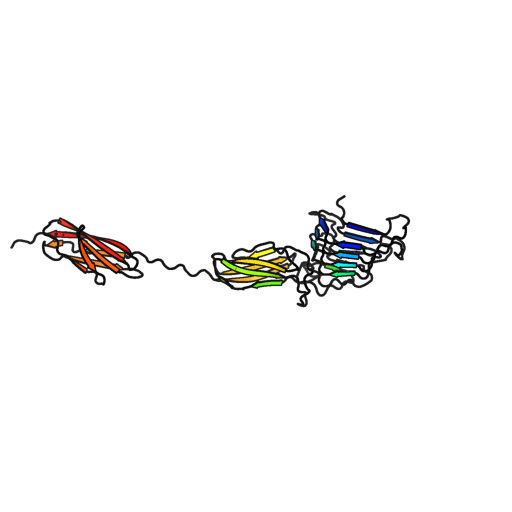98.56 186 VAL A CA 1
ATOM 1281 C C . VAL A 1 186 ? -8.615 -8.509 12.400 1.00 98.56 186 VAL A C 1
ATOM 1283 O O . VAL A 1 186 ? -9.536 -9.300 12.199 1.00 98.56 186 VAL A O 1
ATOM 1286 N N . SER A 1 187 ? -8.177 -7.642 11.489 1.00 98.75 187 SER A N 1
ATOM 1287 C CA . SER A 1 187 ? -8.593 -7.610 10.085 1.00 98.75 187 SER A CA 1
ATOM 1288 C C . SER A 1 187 ? -7.357 -7.642 9.195 1.00 98.75 187 SER A C 1
ATOM 1290 O O . SER A 1 187 ? -6.417 -6.874 9.414 1.00 98.75 187 SER A O 1
ATOM 1292 N N . ALA A 1 188 ? -7.327 -8.555 8.227 1.00 98.62 188 ALA A N 1
ATOM 1293 C CA . ALA A 1 188 ? -6.277 -8.596 7.223 1.00 98.62 188 ALA A CA 1
ATOM 1294 C C . ALA A 1 188 ? -6.507 -7.463 6.220 1.00 98.62 188 ALA A C 1
ATOM 1296 O O . ALA A 1 188 ? -7.605 -7.335 5.682 1.00 98.62 188 ALA A O 1
ATOM 1297 N N . LEU A 1 189 ? -5.474 -6.661 5.982 1.00 98.81 189 LEU A N 1
ATOM 1298 C CA . LEU A 1 189 ? -5.460 -5.618 4.964 1.00 98.81 189 LEU A CA 1
ATOM 1299 C C . LEU A 1 189 ? -4.614 -6.118 3.799 1.00 98.81 189 LEU A C 1
ATOM 1301 O O . LEU A 1 189 ? -3.411 -6.314 3.967 1.00 98.81 189 LEU A O 1
ATOM 1305 N N . THR A 1 190 ? -5.234 -6.342 2.649 1.00 98.19 190 THR A N 1
ATOM 1306 C CA . THR A 1 190 ? -4.569 -6.853 1.448 1.00 98.19 190 THR A CA 1
ATOM 1307 C C . THR A 1 190 ? -4.476 -5.728 0.433 1.00 98.19 190 THR A C 1
ATOM 1309 O O . THR A 1 190 ? -5.500 -5.280 -0.077 1.00 98.19 190 THR A O 1
ATOM 1312 N N . ALA A 1 191 ? -3.256 -5.263 0.174 1.00 98.12 191 ALA A N 1
ATOM 1313 C CA . ALA A 1 191 ? -2.951 -4.392 -0.950 1.00 98.12 191 ALA A CA 1
ATOM 1314 C C . ALA A 1 191 ? -2.462 -5.243 -2.126 1.00 98.12 191 ALA A C 1
ATOM 1316 O O . ALA A 1 191 ? -1.573 -6.081 -1.951 1.00 98.12 191 ALA A O 1
ATOM 1317 N N . ASP A 1 192 ? -3.040 -5.032 -3.301 1.00 96.44 192 ASP A N 1
ATOM 1318 C CA . ASP A 1 192 ? -2.844 -5.877 -4.480 1.00 96.44 192 ASP A CA 1
ATOM 1319 C C . ASP A 1 192 ? -2.519 -5.020 -5.710 1.00 96.44 192 ASP A C 1
ATOM 1321 O O . ASP A 1 192 ? -3.219 -4.050 -5.972 1.00 96.44 192 ASP A O 1
ATOM 1325 N N . VAL A 1 193 ? -1.456 -5.356 -6.445 1.00 96.81 193 VAL A N 1
ATOM 1326 C CA . VAL A 1 193 ? -1.035 -4.696 -7.697 1.00 96.81 193 VAL A CA 1
ATOM 1327 C C . VAL A 1 193 ? -0.973 -5.701 -8.860 1.00 96.81 193 VAL A C 1
ATOM 1329 O O . VAL A 1 193 ? -0.173 -5.571 -9.785 1.00 96.81 193 VAL A O 1
ATOM 1332 N N . THR A 1 194 ? -1.759 -6.774 -8.783 1.00 95.38 194 THR A N 1
ATOM 1333 C CA . THR A 1 194 ? -1.814 -7.848 -9.790 1.00 95.38 194 THR A CA 1
ATOM 1334 C C . THR A 1 194 ? -2.984 -7.709 -10.751 1.00 95.38 194 THR A C 1
ATOM 1336 O O . THR A 1 194 ? -3.053 -8.455 -11.716 1.00 95.38 194 THR A O 1
ATOM 1339 N N . THR A 1 195 ? -3.887 -6.755 -10.531 1.00 95.62 195 THR A N 1
ATOM 1340 C CA . THR A 1 195 ? -5.013 -6.491 -11.433 1.00 95.62 195 THR A CA 1
ATOM 1341 C C . THR A 1 195 ? -4.678 -5.340 -12.375 1.00 95.62 195 THR A C 1
ATOM 1343 O O . THR A 1 195 ? -4.001 -4.384 -11.986 1.00 95.62 195 THR A O 1
ATOM 1346 N N . ASP A 1 196 ? -5.139 -5.426 -13.616 1.00 97.06 196 ASP A N 1
ATOM 1347 C CA . ASP A 1 196 ? -5.011 -4.354 -14.593 1.00 97.06 196 ASP A CA 1
ATOM 1348 C C . ASP A 1 196 ? -6.198 -3.363 -14.556 1.00 97.06 196 ASP A C 1
ATOM 1350 O O . ASP A 1 196 ? -7.172 -3.522 -13.816 1.00 97.06 196 ASP A O 1
ATOM 1354 N N . SER A 1 197 ? -6.133 -2.310 -15.366 1.00 97.94 197 SER A N 1
ATOM 1355 C CA . SER A 1 197 ? -7.161 -1.271 -15.468 1.00 97.94 197 SER A CA 1
ATOM 1356 C C . SER A 1 197 ? -8.488 -1.754 -16.065 1.00 97.94 197 SER A C 1
ATOM 1358 O O . SER A 1 197 ? -9.500 -1.066 -15.916 1.00 97.94 197 SER A O 1
ATOM 1360 N N . ASN A 1 198 ? -8.513 -2.933 -16.693 1.00 97.94 198 ASN A N 1
ATOM 1361 C CA . ASN A 1 198 ? -9.726 -3.593 -17.176 1.00 97.94 198 ASN A CA 1
ATOM 1362 C C . ASN A 1 198 ? -10.369 -4.497 -16.111 1.00 97.94 198 ASN A C 1
ATOM 1364 O O . ASN A 1 198 ? -11.517 -4.917 -16.278 1.00 97.94 198 ASN A O 1
ATOM 1368 N N . GLY A 1 199 ? -9.674 -4.740 -14.996 1.00 95.81 199 GLY A N 1
ATOM 1369 C CA . GLY A 1 199 ? -10.115 -5.618 -13.918 1.00 95.81 199 GLY A CA 1
ATOM 1370 C C . GLY A 1 199 ? -9.667 -7.071 -14.086 1.00 95.81 199 GLY A C 1
ATOM 1371 O O . GLY A 1 199 ? -10.178 -7.933 -13.368 1.00 95.81 199 GLY A O 1
ATOM 1372 N N . ASP A 1 200 ? -8.746 -7.351 -15.009 1.00 95.62 200 ASP A N 1
ATOM 1373 C CA . ASP A 1 200 ? -8.204 -8.686 -15.238 1.00 95.62 200 ASP A CA 1
ATOM 1374 C C . ASP A 1 200 ? -6.990 -8.946 -14.328 1.00 95.62 200 ASP A C 1
ATOM 1376 O O . ASP A 1 200 ? -6.117 -8.095 -14.154 1.00 95.62 200 ASP A O 1
ATOM 1380 N N . ASP A 1 201 ? -6.927 -10.143 -13.735 1.00 93.56 201 ASP A N 1
ATOM 1381 C CA . ASP A 1 201 ? -5.768 -10.599 -12.956 1.00 93.56 201 ASP A CA 1
ATOM 1382 C C . ASP A 1 201 ? -4.620 -10.983 -13.901 1.00 93.56 201 ASP A C 1
ATOM 1384 O O . ASP A 1 201 ? -4.716 -11.916 -14.709 1.00 93.56 201 ASP A O 1
ATOM 1388 N N . VAL A 1 202 ? -3.513 -10.260 -13.776 1.00 89.75 202 VAL A N 1
ATOM 1389 C CA . VAL A 1 202 ? -2.291 -10.403 -14.559 1.00 89.75 202 VAL A CA 1
ATOM 1390 C C . VAL A 1 202 ? -1.168 -10.902 -13.652 1.00 89.75 202 VAL A C 1
ATOM 1392 O O . VAL A 1 202 ? -0.316 -10.167 -13.154 1.00 89.75 202 VAL A O 1
ATOM 1395 N N . ALA A 1 203 ? -1.193 -12.216 -13.434 1.00 73.31 203 ALA A N 1
ATOM 1396 C CA . ALA A 1 203 ? -0.349 -12.963 -12.504 1.00 73.31 203 ALA A CA 1
ATOM 1397 C C . ALA A 1 203 ? 1.077 -12.399 -12.252 1.00 73.31 203 ALA A C 1
ATOM 1399 O O . ALA A 1 203 ? 1.978 -12.505 -13.087 1.00 73.31 203 ALA A O 1
ATOM 1400 N N . GLY A 1 204 ? 1.312 -11.935 -11.016 1.00 62.78 204 GLY A N 1
ATOM 1401 C CA . GLY A 1 204 ? 2.530 -12.176 -10.225 1.00 62.78 204 GLY A CA 1
ATOM 1402 C C . GLY A 1 204 ? 3.870 -11.573 -10.665 1.00 62.78 204 GLY A C 1
ATOM 1403 O O . GLY A 1 204 ? 4.903 -12.070 -10.217 1.00 62.78 204 GLY A O 1
ATOM 1404 N N . ARG A 1 205 ? 3.904 -10.538 -11.511 1.00 77.94 205 ARG A N 1
ATOM 1405 C CA . ARG A 1 205 ? 5.174 -9.969 -12.021 1.00 77.94 205 ARG A CA 1
ATOM 1406 C C . ARG A 1 205 ? 5.526 -8.562 -11.544 1.00 77.94 205 ARG A C 1
ATOM 1408 O O . ARG A 1 205 ? 6.543 -8.023 -11.971 1.00 77.94 205 ARG A O 1
ATOM 1415 N N . PHE A 1 206 ? 4.749 -7.983 -10.635 1.00 92.12 206 PHE A N 1
ATOM 1416 C CA . PHE A 1 206 ? 5.097 -6.691 -10.049 1.00 92.12 206 PHE A CA 1
ATOM 1417 C C . PHE A 1 206 ? 6.338 -6.811 -9.138 1.00 92.12 206 PHE A C 1
ATOM 1419 O O . PHE A 1 206 ? 6.380 -7.714 -8.290 1.00 92.12 206 PHE A O 1
ATOM 1426 N N . PRO A 1 207 ? 7.348 -5.931 -9.279 1.00 93.81 207 PRO A N 1
ATOM 1427 C CA . PRO A 1 207 ? 8.568 -6.005 -8.488 1.00 93.81 207 PRO A CA 1
ATOM 1428 C C . PRO A 1 207 ? 8.302 -5.827 -6.993 1.00 93.81 207 PRO A C 1
ATOM 1430 O O . PRO A 1 207 ? 7.406 -5.083 -6.583 1.00 93.81 207 PRO A O 1
ATOM 1433 N N . ALA A 1 208 ? 9.147 -6.456 -6.170 1.00 92.88 208 ALA A N 1
ATOM 1434 C CA . ALA A 1 208 ? 9.118 -6.289 -4.721 1.00 92.88 208 ALA A CA 1
ATOM 1435 C C . ALA A 1 208 ? 9.217 -4.798 -4.358 1.00 92.88 208 ALA A C 1
ATOM 1437 O O . ALA A 1 208 ? 10.218 -4.131 -4.635 1.00 92.88 208 ALA A O 1
ATOM 1438 N N . THR A 1 209 ? 8.149 -4.286 -3.756 1.00 94.00 209 THR A N 1
ATOM 1439 C CA . THR A 1 209 ? 7.953 -2.864 -3.479 1.00 94.00 209 THR A CA 1
ATOM 1440 C C . THR A 1 209 ? 7.250 -2.715 -2.130 1.00 94.00 209 THR A C 1
ATOM 1442 O O . THR A 1 209 ? 6.245 -3.385 -1.902 1.00 94.00 209 THR A O 1
ATOM 1445 N N . PRO A 1 210 ? 7.753 -1.883 -1.207 1.00 96.50 210 PRO A N 1
ATOM 1446 C CA . PRO A 1 210 ? 7.037 -1.558 0.024 1.00 96.50 210 PRO A CA 1
ATOM 1447 C C . PRO A 1 210 ? 5.716 -0.819 -0.248 1.00 96.50 210 PRO A C 1
ATOM 1449 O O . PRO A 1 210 ? 5.699 0.122 -1.035 1.00 96.50 210 PRO A O 1
ATOM 1452 N N . ILE A 1 211 ? 4.644 -1.232 0.430 1.00 98.00 211 ILE A N 1
ATOM 1453 C CA . ILE A 1 211 ? 3.366 -0.514 0.538 1.00 98.00 211 ILE A CA 1
ATOM 1454 C C . ILE A 1 211 ? 3.266 0.069 1.946 1.00 98.00 211 ILE A C 1
ATOM 1456 O O . ILE A 1 211 ? 3.464 -0.651 2.935 1.00 98.00 211 ILE A O 1
ATOM 1460 N N . ASP A 1 212 ? 2.946 1.356 2.038 1.00 98.62 212 ASP A N 1
ATOM 1461 C CA . ASP A 1 212 ? 2.720 2.034 3.310 1.00 98.62 212 ASP A CA 1
ATOM 1462 C C . ASP A 1 212 ? 1.253 1.872 3.722 1.00 98.62 212 ASP A C 1
ATOM 1464 O O . ASP A 1 212 ? 0.341 2.304 3.026 1.00 98.62 212 ASP A O 1
ATOM 1468 N N . PHE A 1 213 ? 1.009 1.239 4.868 1.00 98.75 213 PHE A N 1
ATOM 1469 C CA . PHE A 1 213 ? -0.322 1.137 5.464 1.00 98.75 213 PHE A CA 1
ATOM 1470 C C . PHE A 1 213 ? -0.512 2.146 6.597 1.00 98.75 213 PHE A C 1
ATOM 1472 O O . PHE A 1 213 ? 0.418 2.426 7.359 1.00 98.75 213 PHE A O 1
ATOM 1479 N N . GLY A 1 214 ? -1.742 2.616 6.782 1.00 98.50 214 GLY A N 1
ATOM 1480 C CA . GLY A 1 214 ? -2.130 3.460 7.912 1.00 98.50 214 GLY A CA 1
ATOM 1481 C C . GLY A 1 214 ? -3.524 3.129 8.443 1.00 98.50 214 GLY A C 1
ATOM 1482 O O . GLY A 1 214 ? -4.281 2.369 7.841 1.00 98.50 214 GLY A O 1
ATOM 1483 N N . THR A 1 215 ? -3.842 3.650 9.631 1.00 98.69 215 THR A N 1
ATOM 1484 C CA . THR A 1 215 ? -5.162 3.498 10.259 1.00 98.69 215 THR A CA 1
ATOM 1485 C C . THR A 1 215 ? -5.476 4.657 11.204 1.00 98.69 215 THR A C 1
ATOM 1487 O O . THR A 1 215 ? -4.580 5.179 11.872 1.00 98.69 215 THR A O 1
ATOM 1490 N N . THR A 1 216 ? -6.751 5.042 11.311 1.00 98.56 216 THR A N 1
ATOM 1491 C CA . THR A 1 216 ? -7.224 6.033 12.296 1.00 98.56 216 THR A CA 1
ATOM 1492 C C . THR A 1 216 ? -7.485 5.445 13.687 1.00 98.56 216 THR A C 1
ATOM 1494 O O . THR A 1 216 ? -7.449 6.182 14.673 1.00 98.56 216 THR A O 1
ATOM 1497 N N . LEU A 1 217 ? -7.735 4.134 13.793 1.00 98.19 217 LEU A N 1
ATOM 1498 C CA . LEU A 1 217 ? -7.944 3.412 15.054 1.00 98.19 217 LEU A CA 1
ATOM 1499 C C . LEU A 1 217 ? -7.192 2.078 15.053 1.00 98.19 217 LEU A C 1
ATOM 1501 O O . LEU A 1 217 ? -7.061 1.428 14.020 1.00 98.19 217 LEU A O 1
ATOM 1505 N N . GLY A 1 218 ? -6.756 1.630 16.230 1.00 97.75 218 GLY A N 1
ATOM 1506 C CA . GLY A 1 218 ? -5.961 0.408 16.355 1.00 97.75 218 GLY A CA 1
ATOM 1507 C C . GLY A 1 218 ? -4.524 0.596 15.867 1.00 97.75 218 GLY A C 1
ATOM 1508 O O . GLY A 1 218 ? -3.993 1.706 15.878 1.00 97.75 218 GLY A O 1
ATOM 1509 N N . THR A 1 219 ? -3.882 -0.500 15.480 1.00 98.38 219 THR A N 1
ATOM 1510 C CA . THR A 1 219 ? -2.508 -0.509 14.962 1.00 98.38 219 THR A CA 1
ATOM 1511 C C . THR A 1 219 ? -2.407 -1.347 13.696 1.00 98.38 219 THR A C 1
ATOM 1513 O O . T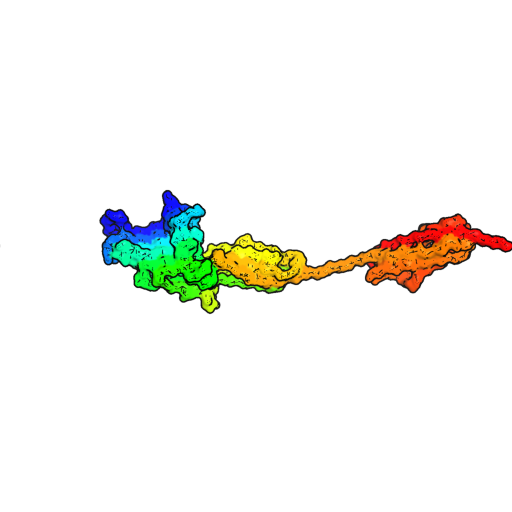HR A 1 219 ? -3.177 -2.285 13.504 1.00 98.38 219 THR A O 1
ATOM 1516 N N . VAL A 1 220 ? -1.439 -1.017 12.843 1.00 98.38 220 VAL A N 1
ATOM 1517 C CA . VAL A 1 220 ? -1.143 -1.731 11.598 1.00 98.38 220 VAL A CA 1
ATOM 1518 C C . VAL A 1 220 ? 0.371 -1.847 11.426 1.00 98.38 220 VAL A C 1
ATOM 1520 O O . VAL A 1 220 ? 1.113 -0.972 11.878 1.00 98.38 220 VAL A O 1
ATOM 1523 N N . GLN A 1 221 ? 0.845 -2.929 10.809 1.00 96.38 221 GLN A N 1
ATOM 1524 C CA . GLN A 1 221 ? 2.247 -3.035 10.406 1.00 96.38 221 GLN A CA 1
ATOM 1525 C C . GLN A 1 221 ? 2.466 -2.239 9.117 1.00 96.38 221 GLN A C 1
ATOM 1527 O O . GLN A 1 221 ? 1.722 -2.404 8.153 1.00 96.38 221 GLN A O 1
ATOM 1532 N N . THR A 1 222 ? 3.496 -1.400 9.092 1.00 98.06 222 THR A N 1
ATOM 1533 C CA . THR A 1 222 ? 3.829 -0.567 7.935 1.00 98.06 222 THR A CA 1
ATOM 1534 C C . THR A 1 222 ? 5.317 -0.176 7.961 1.00 98.06 222 THR A C 1
ATOM 1536 O O . THR A 1 222 ? 5.845 0.045 9.059 1.00 98.06 222 THR A O 1
ATOM 1539 N N . PRO A 1 223 ? 6.017 -0.114 6.812 1.00 97.94 223 PRO A N 1
ATOM 1540 C CA . PRO A 1 223 ? 5.593 -0.618 5.501 1.00 97.94 223 PRO A CA 1
ATOM 1541 C C . PRO A 1 223 ? 5.586 -2.154 5.432 1.00 97.94 223 PRO A C 1
ATOM 1543 O O . PRO A 1 223 ? 6.202 -2.836 6.258 1.00 97.94 223 PRO A O 1
ATOM 1546 N N . VAL A 1 224 ? 4.925 -2.710 4.414 1.00 98.25 224 VAL A N 1
ATOM 1547 C CA . VAL A 1 224 ? 4.970 -4.145 4.080 1.00 98.25 224 VAL A CA 1
ATOM 1548 C C . VAL A 1 224 ? 5.379 -4.316 2.618 1.00 98.25 224 VAL A C 1
ATOM 1550 O O . VAL A 1 224 ? 4.762 -3.742 1.730 1.00 98.25 224 VAL A O 1
ATOM 1553 N N . GLY A 1 225 ? 6.429 -5.100 2.359 1.00 95.44 225 GLY A N 1
ATOM 1554 C CA . GLY A 1 225 ? 6.872 -5.408 0.996 1.00 95.44 225 GLY A CA 1
ATOM 1555 C C . GLY A 1 225 ? 5.887 -6.308 0.254 1.00 95.44 225 GLY A C 1
ATOM 1556 O O . GLY A 1 225 ? 5.371 -7.264 0.835 1.00 95.44 225 GLY A O 1
ATOM 1557 N N . THR A 1 226 ? 5.666 -6.037 -1.031 1.00 94.75 226 THR A N 1
ATOM 1558 C CA . THR A 1 226 ? 4.929 -6.947 -1.907 1.00 94.75 226 THR A CA 1
ATOM 1559 C C . THR A 1 226 ? 5.707 -8.242 -2.138 1.00 94.75 226 THR A C 1
ATOM 1561 O O . THR A 1 226 ? 6.930 -8.257 -2.294 1.00 94.75 226 THR A O 1
ATOM 1564 N N . SER A 1 227 ? 4.970 -9.345 -2.199 1.00 91.62 227 SER A N 1
ATOM 1565 C CA . SER A 1 227 ? 5.426 -10.637 -2.698 1.00 91.62 227 SER A CA 1
ATOM 1566 C C . SER A 1 227 ? 4.520 -11.010 -3.863 1.00 91.62 227 SER A C 1
ATOM 1568 O O . SER A 1 227 ? 3.312 -11.147 -3.678 1.00 91.62 227 SER A O 1
ATOM 1570 N N . ASN A 1 228 ? 5.084 -11.113 -5.071 1.00 89.12 228 ASN A N 1
ATOM 1571 C CA . ASN A 1 228 ? 4.326 -11.311 -6.315 1.00 89.12 228 ASN A CA 1
ATOM 1572 C C . ASN A 1 228 ? 3.194 -10.280 -6.505 1.00 89.12 228 ASN A C 1
ATOM 1574 O O . ASN A 1 228 ? 2.090 -10.641 -6.891 1.00 89.12 228 ASN A O 1
ATOM 1578 N N . GLY A 1 229 ? 3.456 -9.007 -6.193 1.00 93.75 229 GLY A N 1
ATOM 1579 C CA . GLY A 1 229 ? 2.475 -7.923 -6.332 1.00 93.75 229 GLY A CA 1
ATOM 1580 C C . GLY A 1 229 ? 1.478 -7.754 -5.187 1.00 93.75 229 GLY A C 1
ATOM 1581 O O . GLY A 1 229 ? 0.727 -6.788 -5.213 1.00 93.75 229 GLY A O 1
ATOM 1582 N N . VAL A 1 230 ? 1.509 -8.606 -4.157 1.00 95.88 230 VAL A N 1
ATOM 1583 C CA . VAL A 1 230 ? 0.569 -8.527 -3.026 1.00 95.88 230 VAL A CA 1
ATOM 1584 C C . VAL A 1 230 ? 1.300 -8.243 -1.715 1.00 95.88 230 VAL A C 1
ATOM 1586 O O . VAL A 1 230 ? 2.286 -8.908 -1.391 1.00 95.88 230 VAL A O 1
ATOM 1589 N N . ALA A 1 231 ? 0.811 -7.280 -0.935 1.00 97.44 231 ALA A N 1
ATOM 1590 C CA . ALA A 1 231 ? 1.264 -6.987 0.423 1.00 97.44 231 ALA A CA 1
ATOM 1591 C C . ALA A 1 231 ? 0.104 -7.169 1.410 1.00 97.44 231 ALA A C 1
ATOM 1593 O O . ALA A 1 231 ? -0.976 -6.612 1.224 1.00 97.44 231 ALA A O 1
ATOM 1594 N N . VAL A 1 232 ? 0.329 -7.931 2.484 1.00 97.81 232 VAL A N 1
ATOM 1595 C CA . VAL A 1 232 ? -0.688 -8.175 3.517 1.00 97.81 232 VAL A CA 1
ATOM 1596 C C . VAL A 1 232 ? -0.218 -7.611 4.848 1.00 97.81 232 VAL A C 1
ATOM 1598 O O . VAL A 1 232 ? 0.785 -8.060 5.402 1.00 97.81 232 VAL A O 1
ATOM 1601 N N . SER A 1 233 ? -0.971 -6.653 5.380 1.00 98.50 233 SER A N 1
ATOM 1602 C CA . SER A 1 233 ? -0.830 -6.161 6.749 1.00 98.50 233 SER A CA 1
ATOM 1603 C C . SER A 1 233 ? -2.005 -6.621 7.616 1.00 98.50 233 SER A C 1
ATOM 1605 O O . SER A 1 233 ? -2.950 -7.258 7.154 1.00 98.50 233 SER A O 1
ATOM 1607 N N . THR A 1 234 ? -1.948 -6.352 8.915 1.00 98.50 234 THR A N 1
ATOM 1608 C CA . THR A 1 234 ? -3.015 -6.703 9.859 1.00 98.50 234 THR A CA 1
ATOM 1609 C C . THR A 1 234 ? -3.365 -5.498 10.710 1.00 98.50 234 THR A C 1
ATOM 1611 O O . THR A 1 234 ? -2.539 -5.022 11.490 1.00 98.50 234 THR A O 1
ATOM 1614 N N . LEU A 1 235 ? -4.609 -5.035 10.593 1.00 98.75 235 LEU A N 1
ATOM 1615 C CA . LEU A 1 235 ? -5.207 -4.115 11.547 1.00 98.75 235 LEU A CA 1
ATOM 1616 C C . LEU A 1 235 ? -5.522 -4.881 12.835 1.00 98.75 235 LEU A C 1
ATOM 1618 O O . LEU A 1 235 ? -6.253 -5.868 12.797 1.00 98.75 235 LEU A O 1
ATOM 1622 N N . THR A 1 236 ? -5.024 -4.403 13.973 1.00 98.62 236 THR A N 1
ATOM 1623 C CA . THR A 1 236 ? -5.373 -4.913 15.307 1.00 98.62 236 THR A CA 1
ATOM 1624 C C . THR A 1 236 ? -6.153 -3.855 16.083 1.00 98.62 236 THR A C 1
ATOM 1626 O O . THR A 1 236 ? -5.674 -2.736 16.276 1.00 98.62 236 THR A O 1
ATOM 1629 N N . ALA A 1 237 ? -7.356 -4.197 16.545 1.00 98.38 237 ALA A N 1
ATOM 1630 C CA . ALA A 1 237 ? -8.209 -3.300 17.317 1.00 98.38 237 ALA A CA 1
ATOM 1631 C C . ALA A 1 237 ? -7.609 -2.976 18.696 1.00 98.38 237 ALA A C 1
ATOM 1633 O O . ALA A 1 237 ? -7.211 -3.874 19.442 1.00 98.38 237 ALA A O 1
ATOM 1634 N N . GLY A 1 238 ? -7.612 -1.688 19.056 1.00 96.56 238 GLY A N 1
ATOM 1635 C CA . GLY A 1 238 ? -7.370 -1.229 20.429 1.00 96.56 238 GLY A CA 1
ATOM 1636 C C . GLY A 1 238 ? -8.618 -1.358 21.312 1.00 96.56 238 GLY A C 1
ATOM 1637 O O . GLY A 1 238 ? -9.544 -2.091 20.980 1.00 96.56 238 GLY A O 1
ATOM 1638 N N . ASP A 1 239 ? -8.676 -0.611 22.417 1.00 94.88 239 ASP A N 1
ATOM 1639 C CA . ASP A 1 239 ? -9.806 -0.658 23.369 1.00 94.88 239 ASP A CA 1
ATOM 1640 C C . ASP A 1 239 ? -11.028 0.178 22.939 1.00 94.88 239 ASP A C 1
ATOM 1642 O O . ASP A 1 239 ? -12.121 0.043 23.494 1.00 94.88 239 ASP A O 1
ATOM 1646 N N . THR A 1 240 ? -10.851 1.064 21.958 1.00 93.50 240 THR A N 1
ATOM 1647 C CA . THR A 1 240 ? -11.879 2.008 21.510 1.00 93.50 240 THR A CA 1
ATOM 1648 C C . THR A 1 240 ? -12.636 1.450 20.309 1.00 93.50 240 THR A C 1
ATOM 1650 O O . THR A 1 240 ? -12.036 1.163 19.275 1.00 93.50 240 THR A O 1
ATOM 1653 N N . GLY A 1 241 ? -13.962 1.340 20.428 1.00 95.62 241 GLY A N 1
ATOM 1654 C CA . GLY A 1 241 ? -14.841 1.065 19.289 1.00 95.62 241 GLY A CA 1
ATOM 1655 C C . GLY A 1 241 ? -15.050 2.293 18.394 1.00 95.62 241 GLY A C 1
ATOM 1656 O O . GLY A 1 241 ? -14.901 3.429 18.840 1.00 95.62 241 GLY A O 1
ATOM 1657 N N . GLY A 1 242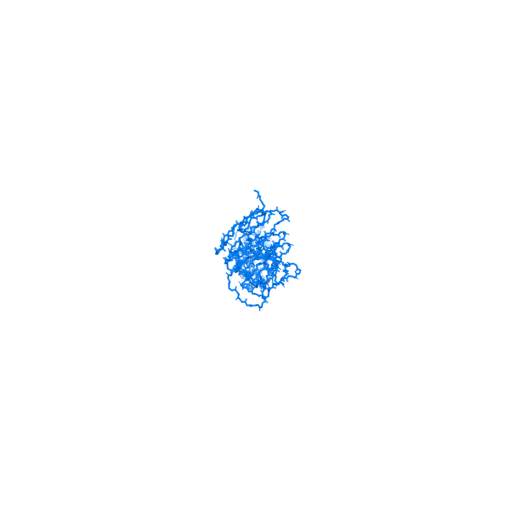 ? -15.427 2.068 17.139 1.00 97.69 242 GLY A N 1
ATOM 1658 C CA . GLY A 1 242 ? -15.626 3.107 16.126 1.00 97.69 242 GLY A CA 1
ATOM 1659 C C . GLY A 1 242 ? -15.331 2.596 14.717 1.00 97.69 242 GLY A C 1
ATOM 1660 O O . GLY A 1 242 ? -15.173 1.397 14.513 1.00 97.69 242 GLY A O 1
ATOM 1661 N N . THR A 1 243 ? -15.240 3.503 13.749 1.00 98.44 243 THR A N 1
ATOM 1662 C CA . THR A 1 243 ? -14.802 3.176 12.384 1.00 98.44 243 THR A CA 1
ATOM 1663 C C . THR A 1 243 ? -13.310 3.460 12.253 1.00 98.44 243 THR A C 1
ATOM 1665 O O . THR A 1 243 ? -12.882 4.600 12.438 1.00 98.44 243 THR A O 1
ATOM 1668 N N . ALA A 1 244 ? -12.524 2.424 11.964 1.00 98.56 244 ALA A N 1
ATOM 1669 C CA . ALA A 1 244 ? -11.128 2.547 11.576 1.00 98.56 244 ALA A CA 1
ATOM 1670 C C . ALA A 1 244 ? -11.066 2.749 10.060 1.00 98.56 244 ALA A C 1
ATOM 1672 O O . ALA A 1 244 ? -11.368 1.823 9.311 1.00 98.56 244 ALA A O 1
ATOM 1673 N N . THR A 1 245 ? -10.680 3.940 9.616 1.00 98.62 245 THR A N 1
ATOM 1674 C CA . THR A 1 245 ? -10.343 4.175 8.210 1.00 98.62 245 THR A CA 1
ATOM 1675 C C . THR A 1 245 ? -8.896 3.762 8.030 1.00 98.62 245 THR A C 1
ATOM 1677 O O . THR A 1 245 ? -8.009 4.325 8.677 1.00 98.62 245 THR A O 1
ATOM 1680 N N . VAL A 1 246 ? -8.678 2.749 7.201 1.00 98.69 246 VAL A N 1
ATOM 1681 C CA . VAL A 1 246 ? -7.357 2.240 6.844 1.00 98.69 246 VAL A CA 1
ATOM 1682 C C . VAL A 1 246 ? -6.990 2.710 5.450 1.00 98.69 246 VAL A C 1
ATOM 1684 O O . VAL A 1 246 ? -7.868 2.894 4.606 1.00 98.69 246 VAL A O 1
ATOM 1687 N N . ASN A 1 247 ? -5.698 2.887 5.208 1.00 98.62 247 ASN A N 1
ATOM 1688 C CA . ASN A 1 247 ? -5.183 3.250 3.899 1.00 98.62 247 ASN A CA 1
ATOM 1689 C C . ASN A 1 247 ? -4.011 2.363 3.484 1.00 98.62 247 ASN A C 1
ATOM 1691 O O . ASN A 1 247 ? -3.337 1.784 4.339 1.00 98.62 247 ASN A O 1
ATOM 1695 N N . ALA A 1 248 ? -3.810 2.267 2.173 1.00 98.69 248 ALA A N 1
ATOM 1696 C CA . ALA A 1 248 ? -2.636 1.692 1.537 1.00 98.69 248 ALA A CA 1
ATOM 1697 C C . ALA A 1 248 ? -2.134 2.689 0.493 1.00 98.69 248 ALA A C 1
ATOM 1699 O O . ALA A 1 248 ? -2.894 3.086 -0.395 1.00 98.69 248 ALA A O 1
ATOM 1700 N N . ASP A 1 249 ? -0.870 3.077 0.623 1.00 98.25 249 ASP A N 1
ATOM 1701 C CA . ASP A 1 249 ? -0.226 4.077 -0.214 1.00 98.25 249 ASP A CA 1
ATOM 1702 C C . ASP A 1 249 ? 0.893 3.424 -1.038 1.00 98.25 249 ASP A C 1
ATOM 1704 O O . ASP A 1 249 ? 1.736 2.683 -0.515 1.00 98.25 249 ASP A O 1
ATOM 1708 N N . LEU A 1 250 ? 0.893 3.711 -2.340 1.00 96.81 250 LEU A N 1
ATOM 1709 C CA . LEU A 1 250 ? 1.932 3.320 -3.288 1.00 96.81 250 LEU A CA 1
ATOM 1710 C C . LEU A 1 250 ? 2.170 4.477 -4.255 1.00 96.81 250 LEU A C 1
ATOM 1712 O O . LEU A 1 250 ? 1.306 4.795 -5.068 1.00 96.81 250 LEU A O 1
ATOM 1716 N N . ASP A 1 251 ? 3.364 5.066 -4.208 1.00 94.88 251 ASP A N 1
ATOM 1717 C CA . ASP A 1 251 ? 3.725 6.212 -5.050 1.00 94.88 251 ASP A CA 1
ATOM 1718 C C . ASP A 1 251 ? 2.743 7.384 -4.893 1.00 94.88 251 ASP A C 1
ATOM 1720 O O . ASP A 1 251 ? 2.636 7.964 -3.812 1.00 94.88 251 ASP A O 1
ATOM 1724 N N . GLY A 1 252 ? 2.053 7.756 -5.972 1.00 92.81 252 GLY A N 1
ATOM 1725 C CA . GLY A 1 252 ? 1.041 8.805 -5.991 1.00 92.81 252 GLY A CA 1
ATOM 1726 C C . GLY A 1 252 ? -0.371 8.311 -5.673 1.00 92.81 252 GLY A C 1
ATOM 1727 O O . GLY A 1 252 ? -1.283 9.136 -5.630 1.00 92.81 252 GLY A O 1
ATOM 1728 N N . GLU A 1 253 ? -0.571 7.007 -5.458 1.00 96.31 253 GLU A N 1
ATOM 1729 C CA . GLU A 1 253 ? -1.874 6.418 -5.148 1.00 96.31 253 GLU A CA 1
ATOM 1730 C C . GLU A 1 253 ? -2.071 6.239 -3.643 1.00 96.31 253 GLU A C 1
ATOM 1732 O O . GLU A 1 253 ? -1.181 5.769 -2.935 1.00 96.31 253 GLU A O 1
ATOM 1737 N N . SER A 1 254 ? -3.276 6.555 -3.171 1.00 97.12 254 SER A N 1
ATOM 1738 C CA . SER A 1 254 ? -3.718 6.273 -1.807 1.00 97.12 254 SER A CA 1
ATOM 1739 C C . SER A 1 254 ? -5.156 5.780 -1.850 1.00 97.12 254 SER A C 1
ATOM 1741 O O . SER A 1 254 ? -6.070 6.518 -2.228 1.00 97.12 254 SER A O 1
ATOM 1743 N N . LEU A 1 255 ? -5.361 4.525 -1.456 1.00 98.56 255 LEU A N 1
ATOM 1744 C CA . LEU A 1 255 ? -6.691 3.945 -1.313 1.00 98.56 255 LEU A CA 1
ATOM 1745 C C . LEU A 1 255 ? -7.092 3.890 0.147 1.00 98.56 255 LEU A C 1
ATOM 1747 O O . LEU A 1 255 ? -6.261 3.633 1.014 1.00 98.56 255 LEU A O 1
ATOM 1751 N N . THR A 1 256 ? -8.385 4.071 0.413 1.00 98.56 256 THR A N 1
ATOM 1752 C CA . THR A 1 256 ? -8.953 3.926 1.753 1.00 98.56 256 THR A CA 1
ATOM 1753 C C . THR A 1 256 ? -10.090 2.917 1.775 1.00 98.56 256 THR A C 1
ATOM 1755 O O . THR A 1 256 ? -10.834 2.761 0.807 1.00 98.56 256 THR A O 1
ATOM 1758 N N . THR A 1 257 ? -10.229 2.226 2.902 1.00 98.62 257 THR A N 1
ATOM 1759 C CA . THR A 1 257 ? -11.407 1.417 3.219 1.00 98.62 257 THR A CA 1
ATOM 1760 C C . THR A 1 257 ? -11.684 1.477 4.718 1.00 98.62 257 THR A C 1
ATOM 1762 O O . THR A 1 257 ? -10.832 1.897 5.502 1.00 98.62 257 THR A O 1
ATOM 1765 N N . ASP A 1 258 ? -12.883 1.081 5.127 1.00 98.62 258 ASP A N 1
ATOM 1766 C CA . ASP A 1 258 ? -13.335 1.185 6.511 1.00 98.62 258 ASP A CA 1
ATOM 1767 C C . ASP A 1 258 ? -13.479 -0.198 7.160 1.00 98.62 258 ASP A C 1
ATOM 1769 O O . ASP A 1 258 ? -14.075 -1.121 6.600 1.00 98.62 258 ASP A O 1
ATOM 1773 N N . VAL A 1 259 ? -13.001 -0.317 8.400 1.00 98.81 259 VAL A N 1
ATOM 1774 C CA . VAL A 1 259 ? -13.231 -1.468 9.279 1.00 98.81 259 VAL A CA 1
ATOM 1775 C C . VAL A 1 259 ? -13.988 -1.008 10.519 1.00 98.81 259 VAL A C 1
ATOM 1777 O O . VAL A 1 259 ? -13.554 -0.120 11.253 1.00 98.81 259 VAL A O 1
ATOM 1780 N N . THR A 1 260 ? -15.130 -1.632 10.795 1.00 98.75 260 THR A N 1
ATOM 1781 C CA . THR A 1 260 ? -15.909 -1.346 12.006 1.00 98.75 260 THR A CA 1
ATOM 1782 C C . THR A 1 260 ? -15.308 -2.075 13.208 1.00 98.75 260 THR A C 1
ATOM 1784 O O . THR A 1 260 ? -15.234 -3.301 13.224 1.00 98.75 260 THR A O 1
ATOM 1787 N N . ILE A 1 261 ? -14.928 -1.339 14.249 1.00 98.62 261 ILE A N 1
ATOM 1788 C CA . ILE A 1 261 ? -14.487 -1.878 15.538 1.00 98.62 261 ILE A CA 1
ATOM 1789 C C . ILE A 1 261 ? -15.650 -1.789 16.528 1.00 98.62 261 ILE A C 1
ATOM 1791 O O . ILE A 1 261 ? -16.039 -0.700 16.955 1.00 98.62 261 ILE A O 1
ATOM 1795 N N . THR A 1 262 ? -16.215 -2.924 16.934 1.00 97.88 262 THR A N 1
ATOM 1796 C CA . THR A 1 262 ? -17.253 -2.933 17.972 1.00 97.88 262 THR A CA 1
ATOM 1797 C C . THR A 1 262 ? -16.614 -2.705 19.345 1.00 97.88 262 THR A C 1
ATOM 1799 O O . THR A 1 262 ? -15.633 -3.389 19.653 1.00 97.88 262 THR A O 1
ATOM 1802 N N . PRO A 1 263 ? -17.142 -1.792 20.184 1.00 93.75 263 PRO A N 1
ATOM 1803 C CA . PRO A 1 263 ? -16.581 -1.531 21.507 1.00 93.75 263 PRO A CA 1
ATOM 1804 C C . PRO A 1 263 ? -16.638 -2.783 22.392 1.00 93.75 263 PRO A C 1
ATOM 1806 O O . PRO A 1 263 ? -17.502 -3.644 22.177 1.00 93.75 263 PRO A O 1
ATOM 1809 N N . PRO A 1 264 ? -15.765 -2.881 23.409 1.00 90.31 264 PRO A N 1
ATOM 1810 C CA . PRO A 1 264 ? -15.847 -3.971 24.364 1.00 90.31 264 PRO A CA 1
ATOM 1811 C C . PRO A 1 264 ? -17.209 -3.941 25.074 1.00 90.31 264 PRO A C 1
ATOM 1813 O O . PRO A 1 264 ? -17.778 -2.860 25.286 1.00 90.31 264 PRO A O 1
ATOM 1816 N N . PRO A 1 265 ? -17.745 -5.107 25.477 1.00 86.38 265 PRO A N 1
ATOM 1817 C CA . PRO A 1 265 ? -18.905 -5.148 26.351 1.00 86.38 265 PRO A CA 1
ATOM 1818 C C . PRO A 1 265 ? -18.664 -4.273 27.592 1.00 86.38 265 PRO A C 1
ATOM 1820 O O . PRO A 1 265 ? -17.549 -4.283 28.127 1.00 86.38 265 PRO A O 1
ATOM 1823 N N . PRO A 1 266 ? -19.678 -3.532 28.079 1.00 84.62 266 PRO A N 1
ATOM 1824 C CA . PRO A 1 266 ? -19.556 -2.797 29.328 1.00 84.62 266 PRO A CA 1
ATOM 1825 C C . PRO A 1 266 ? -19.062 -3.723 30.439 1.00 84.62 266 PRO A C 1
ATOM 1827 O O . PRO A 1 266 ? -19.532 -4.858 30.559 1.00 84.62 266 PRO A O 1
ATOM 1830 N N . ALA A 1 267 ? -18.126 -3.238 31.257 1.00 81.62 267 ALA A N 1
ATOM 1831 C CA . ALA A 1 267 ? -17.704 -3.980 32.435 1.00 81.62 267 ALA A CA 1
ATOM 1832 C C . ALA A 1 267 ? -18.934 -4.300 33.312 1.00 81.62 267 ALA A C 1
ATOM 1834 O O . ALA A 1 267 ? -19.832 -3.456 33.421 1.00 81.62 267 ALA A O 1
ATOM 1835 N N . PRO A 1 268 ? -18.994 -5.486 33.949 1.00 82.44 268 PRO A N 1
ATOM 1836 C CA . PRO A 1 268 ? -20.031 -5.773 34.930 1.00 82.44 268 PRO A CA 1
ATOM 1837 C C . PRO A 1 268 ? -20.043 -4.675 35.998 1.00 82.44 268 PRO A C 1
ATOM 1839 O O . PRO A 1 268 ? -18.988 -4.313 36.524 1.00 82.44 268 PRO A O 1
ATOM 1842 N N . ILE A 1 269 ? -21.223 -4.137 36.313 1.00 82.38 269 ILE A N 1
ATOM 1843 C CA . ILE A 1 269 ? -21.365 -3.186 37.420 1.00 82.38 269 ILE A CA 1
ATOM 1844 C C . ILE A 1 269 ? -21.041 -3.951 38.709 1.00 82.38 269 ILE A C 1
ATOM 1846 O O . ILE A 1 269 ? -21.638 -4.996 38.969 1.00 82.38 269 ILE A O 1
ATOM 1850 N N . ALA A 1 270 ? -20.065 -3.468 39.480 1.00 86.94 270 ALA A N 1
ATOM 1851 C CA . ALA A 1 270 ? -19.733 -4.050 40.776 1.00 86.94 270 ALA A CA 1
ATOM 1852 C C . ALA A 1 270 ? -20.812 -3.681 41.805 1.00 86.94 270 ALA A C 1
ATOM 1854 O O . ALA A 1 270 ? -21.196 -2.515 41.877 1.00 86.94 270 ALA A O 1
ATOM 1855 N N . ASP A 1 271 ? -21.255 -4.667 42.588 1.00 91.69 271 ASP A N 1
ATOM 1856 C CA . ASP A 1 271 ? -22.222 -4.493 43.680 1.00 91.69 271 ASP A CA 1
ATOM 1857 C C . ASP A 1 271 ? -21.684 -3.507 44.732 1.00 91.69 271 ASP A C 1
ATOM 1859 O O . ASP A 1 271 ? -20.506 -3.586 45.112 1.00 91.69 271 ASP A O 1
ATOM 1863 N N . ALA A 1 272 ? -22.505 -2.550 45.169 1.00 93.00 272 ALA A N 1
ATOM 1864 C CA . ALA A 1 272 ? -22.098 -1.531 46.132 1.00 93.00 272 ALA A CA 1
ATOM 1865 C C . ALA A 1 272 ? -22.498 -1.934 47.565 1.00 93.00 272 ALA A C 1
ATOM 1867 O O . ALA A 1 272 ? -23.517 -2.579 47.758 1.00 93.00 272 ALA A O 1
ATOM 1868 N N . PRO A 1 273 ? -21.749 -1.533 48.617 1.00 95.56 273 PRO A N 1
ATOM 1869 C CA . PRO A 1 273 ? -22.161 -1.840 49.984 1.00 95.56 273 PRO A CA 1
ATOM 1870 C C . PRO A 1 273 ? -23.516 -1.207 50.348 1.00 95.56 273 PRO A C 1
ATOM 1872 O O . PRO A 1 273 ? -23.784 -0.064 49.951 1.00 95.56 273 PRO A O 1
ATOM 1875 N N . PRO A 1 274 ? -24.309 -1.842 51.230 1.00 97.19 274 PRO A N 1
ATOM 1876 C CA . PRO A 1 274 ? -25.633 -1.347 51.579 1.00 97.19 274 PRO A CA 1
ATOM 1877 C C . PRO A 1 274 ? -25.550 -0.002 52.306 1.00 97.19 274 PRO A C 1
ATOM 1879 O O . PRO A 1 274 ? -24.629 0.270 53.070 1.00 97.19 274 PRO A O 1
ATOM 1882 N N . THR A 1 275 ? -26.565 0.845 52.171 1.00 97.38 275 THR A N 1
ATOM 1883 C CA . THR A 1 275 ? -26.717 2.047 53.003 1.00 97.38 275 THR A CA 1
ATOM 1884 C C . THR A 1 275 ? -27.647 1.750 54.171 1.00 97.38 275 THR A C 1
ATOM 1886 O O . THR A 1 275 ? -28.766 1.285 53.974 1.00 97.38 275 THR A O 1
ATOM 1889 N N . ILE A 1 276 ? -27.218 2.052 55.401 1.00 98.25 276 ILE A N 1
ATOM 1890 C CA . ILE A 1 276 ? -28.007 1.827 56.620 1.00 98.25 276 ILE A CA 1
ATOM 1891 C C . ILE A 1 276 ? -28.127 3.095 57.466 1.00 98.25 276 ILE A C 1
ATOM 1893 O O . ILE A 1 276 ? -27.150 3.786 57.750 1.00 98.25 276 ILE A O 1
ATOM 1897 N N . SER A 1 277 ? -29.337 3.359 57.957 1.00 97.00 277 SER A N 1
ATOM 1898 C CA . SER A 1 277 ? -29.589 4.318 59.035 1.00 97.00 277 SER A CA 1
ATOM 1899 C C . SER A 1 277 ? -30.304 3.641 60.201 1.00 97.00 277 SER A C 1
ATOM 1901 O O . SER A 1 277 ? -31.110 2.730 60.014 1.00 97.00 277 SER A O 1
ATOM 1903 N N . LEU A 1 278 ? -29.995 4.072 61.427 1.00 97.12 278 LEU A N 1
ATOM 1904 C CA . LEU A 1 278 ? -30.500 3.457 62.652 1.00 97.12 278 LEU A CA 1
ATOM 1905 C C . LEU A 1 278 ? -31.269 4.465 63.507 1.00 97.12 278 LEU A C 1
ATOM 1907 O O . LEU A 1 278 ? -30.710 5.426 64.034 1.00 97.12 278 LEU A O 1
ATOM 1911 N N . THR A 1 279 ? -32.545 4.174 63.743 1.00 96.88 279 THR A N 1
ATOM 1912 C CA . THR A 1 279 ? -33.377 4.882 64.714 1.00 96.88 279 THR A CA 1
ATOM 1913 C C . THR A 1 279 ? -33.493 4.057 65.989 1.00 96.88 279 THR A C 1
ATOM 1915 O O . THR A 1 279 ? -33.917 2.902 65.982 1.00 96.88 279 THR A O 1
ATOM 1918 N N . THR A 1 280 ? -33.130 4.659 67.123 1.00 94.19 280 THR A N 1
ATOM 1919 C CA . THR A 1 280 ? -33.192 4.000 68.435 1.00 94.19 280 THR A CA 1
ATOM 1920 C C . THR A 1 280 ? -34.157 4.717 69.367 1.00 94.19 280 THR A C 1
ATOM 1922 O O . THR A 1 280 ? -34.256 5.949 69.384 1.00 94.19 280 THR A O 1
ATOM 1925 N N . GLN A 1 281 ? -34.849 3.961 70.221 1.00 93.06 281 GLN A N 1
ATOM 1926 C CA . GLN A 1 281 ? -35.595 4.566 71.316 1.00 93.06 281 GLN A CA 1
ATOM 1927 C C . GLN A 1 281 ? -34.622 5.225 72.313 1.00 93.06 281 GLN A C 1
ATOM 1929 O O . GLN A 1 281 ? -33.912 4.542 73.054 1.00 93.06 281 GLN A O 1
ATOM 1934 N N . LYS A 1 282 ? -34.617 6.566 72.382 1.00 89.56 282 LYS A N 1
ATOM 1935 C CA . LYS A 1 282 ? -33.653 7.346 73.191 1.00 89.56 282 LYS A CA 1
ATOM 1936 C C . LYS A 1 282 ? -33.664 7.003 74.689 1.00 89.56 282 LYS A C 1
ATOM 1938 O O . LYS A 1 282 ? -32.622 7.047 75.341 1.00 89.56 282 LYS A O 1
ATOM 1943 N N . LYS A 1 283 ? -34.832 6.681 75.265 1.00 89.31 283 LYS A N 1
ATOM 1944 C CA . LYS A 1 283 ? -34.997 6.334 76.692 1.00 89.31 283 LYS A CA 1
ATOM 1945 C C . LYS A 1 283 ? -35.910 5.121 76.869 1.00 89.31 283 LYS A C 1
ATOM 1947 O O . LYS A 1 283 ? -37.034 5.120 76.372 1.00 89.31 283 LYS A O 1
ATOM 1952 N N . VAL A 1 284 ? -35.479 4.141 77.665 1.00 90.50 284 VAL A N 1
ATOM 1953 C CA . VAL A 1 284 ? -36.279 2.954 78.019 1.00 90.50 284 VAL A CA 1
ATOM 1954 C C . VAL A 1 284 ? -36.140 2.621 79.503 1.00 90.50 284 VAL A C 1
ATOM 1956 O O . VAL A 1 284 ? -35.073 2.764 80.094 1.00 90.50 284 VAL A O 1
ATOM 1959 N N . LYS A 1 285 ? -37.224 2.182 80.148 1.00 86.56 285 LYS A N 1
ATOM 1960 C CA . LYS A 1 285 ? -37.171 1.730 81.548 1.00 86.56 285 LYS A CA 1
ATOM 1961 C C . LYS A 1 285 ? -36.513 0.351 81.628 1.00 86.56 285 LYS A C 1
ATOM 1963 O O . LYS A 1 285 ? -36.830 -0.519 80.821 1.00 86.56 285 LYS A O 1
ATOM 1968 N N . ALA A 1 286 ? -35.676 0.124 82.640 1.00 83.50 286 ALA A N 1
ATOM 1969 C CA . ALA A 1 286 ? -35.056 -1.181 82.878 1.00 83.50 286 ALA A CA 1
ATOM 1970 C C . ALA A 1 286 ? -36.102 -2.319 82.873 1.00 83.50 286 ALA A C 1
ATOM 1972 O O . ALA A 1 286 ? -37.136 -2.230 83.543 1.00 83.50 286 ALA A O 1
ATOM 1973 N N . GLY A 1 287 ? -35.839 -3.374 82.096 1.00 79.81 287 GLY A N 1
ATOM 1974 C CA . GLY A 1 287 ? -36.730 -4.529 81.933 1.00 79.81 287 GLY A CA 1
ATOM 1975 C C . GLY A 1 287 ? -37.884 -4.356 80.932 1.00 79.81 287 GLY A C 1
ATOM 1976 O O . GLY A 1 287 ? -38.581 -5.336 80.660 1.00 79.81 287 GLY A O 1
ATOM 1977 N N . LYS A 1 288 ? -38.104 -3.164 80.357 1.00 88.19 288 LYS A N 1
ATOM 1978 C CA . LYS A 1 288 ? -39.023 -2.961 79.218 1.00 88.19 288 LYS A CA 1
ATOM 1979 C C . LYS A 1 288 ? -38.284 -3.168 77.889 1.00 88.19 288 LYS A C 1
ATOM 1981 O O . LYS A 1 288 ? -37.066 -3.047 77.847 1.00 88.19 288 LYS A O 1
ATOM 1986 N N . ARG A 1 289 ? -39.016 -3.530 76.828 1.00 89.75 289 ARG A N 1
ATOM 1987 C CA . ARG A 1 289 ? -38.456 -3.661 75.471 1.00 89.75 289 ARG A CA 1
ATOM 1988 C C . ARG A 1 289 ? -38.232 -2.263 74.880 1.00 89.75 289 ARG A C 1
ATOM 1990 O O . ARG A 1 289 ? -39.116 -1.423 75.028 1.00 89.75 289 ARG A O 1
ATOM 1997 N N . ALA A 1 290 ? -37.077 -2.034 74.263 1.00 91.94 290 ALA A N 1
ATOM 1998 C CA . ALA A 1 290 ? -36.782 -0.863 73.441 1.00 91.94 290 ALA A CA 1
ATOM 1999 C C . ALA A 1 290 ? -36.881 -1.249 71.964 1.00 91.94 290 ALA A C 1
ATOM 2001 O O . ALA A 1 290 ? -36.424 -2.333 71.600 1.00 91.94 290 ALA A O 1
ATOM 2002 N N . LEU A 1 291 ? -37.486 -0.382 71.151 1.00 94.62 291 LEU A N 1
ATOM 2003 C CA . LEU A 1 291 ? -37.549 -0.555 69.701 1.00 94.62 291 LEU A CA 1
ATOM 2004 C C . LEU A 1 291 ? -36.295 0.034 69.041 1.00 94.62 291 LEU A C 1
ATOM 2006 O O . LEU A 1 291 ? -35.872 1.146 69.375 1.00 94.62 291 LEU A O 1
ATOM 2010 N N . LEU A 1 292 ? -35.726 -0.737 68.123 1.00 96.25 292 LEU A N 1
ATOM 2011 C CA . LEU A 1 292 ? -34.676 -0.355 67.192 1.00 96.25 292 LEU A CA 1
ATOM 2012 C C . LEU A 1 292 ? -35.235 -0.558 65.788 1.00 96.25 292 LEU A C 1
ATOM 2014 O O . LEU A 1 292 ? -35.775 -1.630 65.521 1.00 96.25 292 LEU A O 1
ATOM 2018 N N . THR A 1 293 ? -35.086 0.435 64.925 1.00 97.00 293 THR A N 1
ATOM 2019 C CA . THR A 1 293 ? -35.537 0.371 63.533 1.00 97.00 293 THR A CA 1
ATOM 2020 C C . THR A 1 293 ? -34.361 0.741 62.647 1.00 97.00 293 THR A C 1
ATOM 2022 O O . THR A 1 293 ? -33.787 1.818 62.823 1.00 97.00 293 THR A O 1
ATOM 2025 N N . ALA A 1 294 ? -33.988 -0.149 61.732 1.00 97.06 294 ALA A N 1
ATOM 2026 C CA . ALA A 1 294 ? -33.028 0.156 60.682 1.00 97.06 294 ALA A CA 1
ATOM 2027 C C . ALA A 1 294 ? -33.763 0.400 59.361 1.00 97.06 294 ALA A C 1
ATOM 2029 O O . ALA A 1 294 ? -34.671 -0.352 59.008 1.00 97.06 294 ALA A O 1
ATOM 2030 N N . THR A 1 295 ? -33.345 1.428 58.632 1.00 97.25 295 THR A N 1
ATOM 2031 C CA . THR A 1 295 ? -33.728 1.628 57.232 1.00 97.25 295 THR A CA 1
ATOM 2032 C C . THR A 1 295 ? -32.511 1.293 56.395 1.00 97.25 295 THR A C 1
ATOM 2034 O O . THR A 1 295 ? -31.461 1.910 56.591 1.00 97.25 295 THR A O 1
ATOM 2037 N N . VAL A 1 296 ? -32.648 0.296 55.523 1.00 97.50 296 VAL A N 1
ATOM 2038 C CA . VAL A 1 296 ? -31.548 -0.239 54.720 1.00 97.50 296 VAL A CA 1
ATOM 2039 C C . VAL A 1 296 ? -31.948 -0.239 53.252 1.00 97.50 296 VAL A C 1
ATOM 2041 O O . VAL A 1 296 ? -33.070 -0.633 52.932 1.00 97.50 296 VAL A O 1
ATOM 2044 N N . THR A 1 297 ? -31.046 0.215 52.390 1.00 96.69 297 THR A N 1
ATOM 2045 C CA . THR A 1 297 ? -31.189 0.220 50.928 1.00 96.69 297 THR A CA 1
ATOM 2046 C C . THR A 1 297 ? -29.912 -0.300 50.294 1.00 96.69 297 THR A C 1
ATOM 2048 O O . THR A 1 297 ? -28.835 -0.069 50.835 1.00 96.69 297 THR A O 1
ATOM 2051 N N . ASP A 1 298 ? -30.043 -0.959 49.155 1.00 96.50 298 ASP A N 1
ATOM 2052 C CA . ASP A 1 298 ? -28.959 -1.595 48.411 1.00 96.50 298 ASP A CA 1
ATOM 2053 C C . ASP A 1 298 ? -29.391 -1.722 46.948 1.00 96.50 298 ASP A C 1
ATOM 2055 O O . ASP A 1 298 ? -30.600 -1.735 46.682 1.00 96.50 298 ASP A O 1
ATOM 2059 N N . ASP A 1 299 ? -28.445 -1.737 46.017 1.00 93.62 299 ASP A N 1
ATOM 2060 C CA . ASP A 1 299 ? -28.711 -1.806 44.581 1.00 93.62 299 ASP A CA 1
ATOM 2061 C C . ASP A 1 299 ? -29.008 -3.225 44.081 1.00 93.62 299 ASP A C 1
ATOM 2063 O O . ASP A 1 299 ? -29.720 -3.360 43.082 1.00 93.62 299 ASP A O 1
ATOM 2067 N N . VAL A 1 300 ? -28.571 -4.271 44.793 1.00 93.69 300 VAL A N 1
ATOM 2068 C CA . VAL A 1 300 ? -28.824 -5.675 44.427 1.00 93.69 300 VAL A CA 1
ATOM 2069 C C . VAL A 1 300 ? -29.761 -6.357 45.423 1.00 93.69 300 VAL A C 1
ATOM 2071 O O . VAL A 1 300 ? -30.806 -6.892 45.037 1.00 93.69 300 VAL A O 1
ATOM 2074 N N . GLY A 1 301 ? -29.437 -6.337 46.715 1.00 93.75 301 GLY A N 1
ATOM 2075 C CA . GLY A 1 301 ? -30.265 -6.951 47.742 1.00 93.75 301 GLY A CA 1
ATOM 2076 C C . GLY A 1 301 ? -29.620 -7.061 49.122 1.00 93.75 301 GLY A C 1
ATOM 2077 O O . GLY A 1 301 ? -28.427 -7.273 49.291 1.00 93.75 301 GLY A O 1
ATOM 2078 N N . ILE A 1 302 ? -30.462 -7.025 50.159 1.00 97.06 302 ILE A N 1
ATOM 2079 C CA . ILE A 1 302 ? -30.036 -7.209 51.552 1.00 97.06 302 ILE A CA 1
ATOM 2080 C C . ILE A 1 302 ? -30.148 -8.677 51.957 1.00 97.06 302 ILE A C 1
ATOM 2082 O O . ILE A 1 302 ? -31.241 -9.241 51.933 1.00 97.06 302 ILE A O 1
ATOM 2086 N N . ALA A 1 303 ? -29.053 -9.273 52.433 1.00 97.31 303 ALA A N 1
ATOM 2087 C CA . ALA A 1 303 ? -29.081 -10.610 53.019 1.00 97.31 303 ALA A CA 1
ATOM 2088 C C . ALA A 1 303 ? -29.555 -10.582 54.477 1.00 97.31 303 ALA A C 1
ATOM 2090 O O . ALA A 1 303 ? -30.355 -11.423 54.902 1.00 97.31 303 ALA A O 1
ATOM 2091 N N . ARG A 1 304 ? -29.036 -9.639 55.279 1.00 97.38 304 ARG A N 1
ATOM 2092 C CA . ARG A 1 304 ? -29.319 -9.592 56.719 1.00 97.38 304 ARG A CA 1
ATOM 2093 C C . ARG A 1 304 ? -29.017 -8.241 57.360 1.00 97.38 304 ARG A C 1
ATOM 2095 O O . ARG A 1 304 ? -28.087 -7.544 56.978 1.00 97.38 304 ARG A O 1
ATOM 2102 N N . VAL A 1 305 ? -29.762 -7.920 58.415 1.00 98.00 305 VAL A N 1
ATOM 2103 C CA . VAL A 1 305 ? -29.464 -6.834 59.353 1.00 98.00 305 VAL A CA 1
ATOM 2104 C C . VAL A 1 305 ? -29.319 -7.397 60.761 1.00 98.00 305 VAL A C 1
ATOM 2106 O O . VAL A 1 305 ? -30.270 -7.950 61.321 1.00 98.00 305 VAL A O 1
ATOM 2109 N N . ASP A 1 306 ? -28.144 -7.226 61.357 1.00 98.00 306 ASP A N 1
ATOM 2110 C CA . ASP A 1 306 ? -27.844 -7.625 62.727 1.00 98.00 306 ASP A CA 1
ATOM 2111 C C . ASP A 1 306 ? -27.777 -6.422 63.664 1.00 98.00 306 ASP A C 1
ATOM 2113 O O . ASP A 1 306 ? -27.062 -5.450 63.432 1.00 98.00 306 ASP A O 1
ATOM 2117 N N . PHE A 1 307 ? -28.498 -6.511 64.778 1.00 97.38 307 PHE A N 1
ATOM 2118 C CA . PHE A 1 307 ? -28.484 -5.512 65.837 1.00 97.38 307 PHE A CA 1
ATOM 2119 C C . PHE A 1 307 ? -27.666 -6.020 67.018 1.00 97.38 307 PHE A C 1
ATOM 2121 O O . PHE A 1 307 ? -27.899 -7.117 67.529 1.00 97.38 307 PHE A O 1
ATOM 2128 N N . TYR A 1 308 ? -26.781 -5.174 67.531 1.00 95.81 308 TYR A N 1
ATOM 2129 C CA . TYR A 1 308 ? -25.956 -5.425 68.703 1.00 95.81 308 TYR A CA 1
ATOM 2130 C C . TYR A 1 308 ? -26.228 -4.380 69.780 1.00 95.81 308 TYR A C 1
ATOM 2132 O O . TYR A 1 308 ? -26.388 -3.193 69.498 1.00 95.81 308 TYR A O 1
ATOM 2140 N N . ALA A 1 309 ? -26.255 -4.820 71.036 1.00 92.44 309 ALA A N 1
ATOM 2141 C CA . ALA A 1 309 ? -26.254 -3.953 72.208 1.00 92.44 309 ALA A CA 1
ATOM 2142 C C . ALA A 1 309 ? -24.924 -4.135 72.952 1.00 92.44 309 ALA A C 1
ATOM 2144 O O . ALA A 1 309 ? -24.696 -5.165 73.597 1.00 92.44 309 ALA A O 1
ATOM 2145 N N . GLY A 1 310 ? -24.032 -3.146 72.850 1.00 89.50 310 GLY A N 1
ATOM 2146 C CA . GLY A 1 310 ? -22.614 -3.353 73.147 1.00 89.50 310 GLY A CA 1
ATOM 2147 C C . GLY A 1 310 ? -22.031 -4.399 72.194 1.00 89.50 310 GLY A C 1
ATOM 2148 O O . GLY A 1 310 ? -22.180 -4.278 70.986 1.00 89.50 310 GLY A O 1
ATOM 2149 N N . THR A 1 311 ? -21.424 -5.457 72.730 1.00 89.19 311 THR A N 1
ATOM 2150 C CA . THR A 1 311 ? -20.847 -6.556 71.934 1.00 89.19 311 THR A CA 1
ATOM 2151 C C . THR A 1 311 ? -21.808 -7.726 71.697 1.00 89.19 311 THR A C 1
ATOM 2153 O O . THR A 1 311 ? -21.465 -8.676 71.000 1.00 89.19 311 THR A O 1
ATOM 2156 N N . LYS A 1 312 ? -23.014 -7.704 72.281 1.00 91.38 312 LYS A N 1
ATOM 2157 C CA . LYS A 1 312 ? -23.959 -8.826 72.201 1.00 91.38 312 LYS A CA 1
ATOM 2158 C C . LYS A 1 312 ? -24.943 -8.634 71.049 1.00 91.38 312 LYS A C 1
ATOM 2160 O O . LYS A 1 312 ? -25.699 -7.663 71.078 1.00 91.38 312 LYS A O 1
ATOM 2165 N N . ASN A 1 313 ? -25.000 -9.587 70.115 1.00 94.62 313 ASN A N 1
ATOM 2166 C CA . ASN A 1 313 ? -26.070 -9.656 69.114 1.00 94.62 313 ASN A CA 1
ATOM 2167 C C . ASN A 1 313 ? -27.420 -9.860 69.829 1.00 94.62 313 ASN A C 1
ATOM 2169 O O . ASN A 1 313 ? -27.560 -10.737 70.689 1.00 94.62 313 ASN A O 1
ATOM 2173 N N . VAL A 1 314 ? -28.386 -8.993 69.537 1.00 94.62 314 VAL A N 1
ATOM 2174 C CA . VAL A 1 314 ? -29.725 -9.007 70.138 1.00 94.62 314 VAL A CA 1
ATOM 2175 C C . VAL A 1 314 ? -30.813 -9.434 69.160 1.00 94.62 314 VAL A C 1
ATOM 2177 O O . VAL A 1 314 ? -31.821 -9.969 69.619 1.00 94.62 314 VAL A O 1
ATOM 2180 N N . CYS A 1 315 ? -30.622 -9.203 67.861 1.00 95.62 315 CYS A N 1
ATOM 2181 C CA . CYS A 1 315 ? -31.520 -9.617 66.788 1.00 95.62 315 CYS A CA 1
ATOM 2182 C C . CYS A 1 315 ? -30.731 -9.766 65.482 1.00 95.62 315 CYS A C 1
ATOM 2184 O O . CYS A 1 315 ? -29.826 -8.975 65.234 1.00 95.62 315 CYS A O 1
ATOM 2186 N N . GLY A 1 316 ? -31.169 -10.686 64.625 1.00 95.19 316 GLY A N 1
ATOM 2187 C CA . GLY A 1 316 ? -30.827 -10.729 63.205 1.00 95.19 316 GLY A CA 1
ATOM 2188 C C . GLY A 1 316 ? -32.114 -10.820 62.391 1.00 95.19 316 GLY A C 1
ATOM 2189 O O . GLY A 1 316 ? -33.025 -11.550 62.784 1.00 95.19 316 GLY A O 1
ATOM 2190 N N . MET A 1 317 ? -32.209 -10.054 61.310 1.00 95.88 317 MET A N 1
ATOM 2191 C CA . MET A 1 317 ? -33.394 -9.968 60.453 1.00 95.88 317 MET A CA 1
ATOM 2192 C C . MET A 1 317 ? -32.985 -10.161 58.997 1.00 95.88 317 MET A C 1
ATOM 2194 O O . MET A 1 317 ? -32.070 -9.489 58.540 1.00 95.88 317 MET A O 1
ATOM 2198 N N . THR A 1 318 ? -33.664 -11.043 58.269 1.00 95.75 318 THR A N 1
ATOM 2199 C CA . THR A 1 318 ? -33.395 -11.325 56.844 1.00 95.75 318 THR A CA 1
ATOM 2200 C C . THR A 1 318 ? -34.462 -10.749 55.908 1.00 95.75 318 THR A C 1
ATOM 2202 O O . THR A 1 318 ? -34.384 -10.919 54.701 1.00 95.75 318 THR A O 1
ATOM 2205 N N . SER A 1 319 ? -35.489 -10.089 56.452 1.00 92.50 319 SER A N 1
ATOM 2206 C CA . SER A 1 319 ? -36.529 -9.402 55.680 1.00 92.50 319 SER A CA 1
ATOM 2207 C C . SER A 1 319 ? -37.087 -8.209 56.454 1.00 92.50 319 SER A C 1
ATOM 2209 O O . SER A 1 319 ? -37.031 -8.162 57.688 1.00 92.50 319 SER A O 1
ATOM 2211 N N . GLY A 1 320 ? -37.589 -7.221 55.712 1.00 90.69 320 GLY A N 1
ATOM 2212 C CA . GLY A 1 320 ? -38.201 -6.022 56.274 1.00 90.69 320 GLY A CA 1
ATOM 2213 C C . GLY A 1 320 ? -39.600 -6.277 56.862 1.00 90.69 320 GLY A C 1
ATOM 2214 O O . GLY A 1 320 ? -40.284 -7.209 56.438 1.00 90.69 320 GLY A O 1
ATOM 2215 N N . PRO A 1 321 ? -40.066 -5.430 57.801 1.00 94.56 321 PRO A N 1
ATOM 2216 C CA . PRO A 1 321 ? -39.367 -4.273 58.366 1.00 94.56 321 PRO A CA 1
ATOM 2217 C C . PRO A 1 321 ? -38.266 -4.684 59.362 1.00 94.56 321 PRO A C 1
ATOM 2219 O O . PRO A 1 321 ? -38.486 -5.516 60.243 1.00 94.56 321 PRO A O 1
ATOM 2222 N N . TYR A 1 322 ? -37.076 -4.078 59.246 1.00 96.50 322 TYR A N 1
ATOM 2223 C CA . TYR A 1 322 ? -35.907 -4.395 60.079 1.00 96.50 322 TYR A CA 1
ATOM 2224 C C . TYR A 1 322 ? -36.040 -3.794 61.487 1.00 96.50 322 TYR A C 1
ATOM 2226 O O . TYR A 1 322 ? -35.402 -2.797 61.840 1.00 96.50 322 TYR A O 1
ATOM 2234 N N . GLU A 1 323 ? -36.899 -4.405 62.303 1.00 96.69 323 GLU A N 1
ATOM 2235 C CA . GLU A 1 323 ? -37.242 -3.938 63.644 1.00 96.69 323 GLU A CA 1
ATOM 2236 C C . GLU A 1 323 ? -36.836 -4.922 64.740 1.00 96.69 323 GLU A C 1
ATOM 2238 O O . GLU A 1 323 ? -37.337 -6.039 64.831 1.00 96.69 323 GLU A O 1
ATOM 2243 N N . CYS A 1 324 ? -36.001 -4.476 65.676 1.00 95.25 324 CYS A N 1
ATOM 2244 C CA . CYS A 1 324 ? -35.594 -5.275 66.825 1.00 95.25 324 CYS A CA 1
ATOM 2245 C C . CYS A 1 324 ? -36.178 -4.724 68.128 1.00 95.25 324 CYS A C 1
ATOM 2247 O O . CYS A 1 324 ? -35.973 -3.567 68.500 1.00 95.25 324 CYS A O 1
ATOM 2249 N N . ARG A 1 325 ? -36.865 -5.582 68.894 1.00 93.88 325 ARG A N 1
ATOM 2250 C CA . ARG A 1 325 ? -37.360 -5.255 70.242 1.00 93.88 325 ARG A CA 1
ATOM 2251 C C . ARG A 1 325 ? -36.513 -5.910 71.326 1.00 93.88 325 ARG A C 1
ATOM 2253 O O . ARG A 1 325 ? -36.902 -6.943 71.881 1.00 93.88 325 ARG A O 1
ATOM 2260 N N . PHE A 1 326 ? -35.399 -5.290 71.700 1.00 90.88 326 PHE A N 1
ATOM 2261 C CA . PHE A 1 326 ? -34.483 -5.847 72.701 1.00 90.88 326 PHE A CA 1
ATOM 2262 C C . PHE A 1 326 ? -34.835 -5.424 74.139 1.00 90.88 326 PHE A C 1
ATOM 2264 O O . PHE A 1 326 ? -35.444 -4.378 74.375 1.00 90.88 326 PHE A O 1
ATOM 2271 N N . ARG A 1 327 ? -34.467 -6.240 75.139 1.00 89.62 327 ARG A N 1
ATOM 2272 C CA . ARG A 1 327 ? -34.613 -5.905 76.570 1.00 89.62 327 ARG A CA 1
ATOM 2273 C C . ARG A 1 327 ? -33.241 -5.624 77.195 1.00 89.62 327 ARG A C 1
ATOM 2275 O O . ARG A 1 327 ? -32.495 -6.578 77.431 1.00 89.62 327 ARG A O 1
ATOM 2282 N N . PRO A 1 328 ? -32.911 -4.364 77.531 1.00 81.50 328 PRO A N 1
ATOM 2283 C CA . PRO A 1 328 ? -31.671 -4.069 78.232 1.00 81.50 328 PRO A CA 1
ATOM 2284 C C . PRO A 1 328 ? -31.670 -4.715 79.624 1.00 81.50 328 PRO A C 1
ATOM 2286 O O . PRO A 1 328 ? -32.652 -4.627 80.372 1.00 81.50 328 PRO A O 1
ATOM 2289 N N . HIS A 1 329 ? -30.562 -5.377 79.968 1.00 71.56 329 HIS A N 1
ATOM 2290 C CA . HIS A 1 329 ? -30.336 -5.943 81.302 1.00 71.56 329 HIS A CA 1
ATOM 2291 C C . HIS A 1 329 ? -30.304 -4.838 82.372 1.00 71.56 329 HIS A C 1
ATOM 2293 O O . HIS A 1 329 ? -30.222 -3.657 82.050 1.00 71.56 329 HIS A O 1
ATOM 2299 N N . ARG A 1 330 ? -30.361 -5.201 83.664 1.00 65.38 330 ARG A N 1
ATOM 2300 C CA . ARG A 1 330 ? -30.512 -4.275 84.817 1.00 65.38 330 ARG A CA 1
ATOM 2301 C C . ARG A 1 330 ? -29.417 -3.190 84.970 1.00 65.38 330 ARG A C 1
ATOM 2303 O O . ARG A 1 330 ? -29.461 -2.434 85.941 1.00 65.38 330 ARG A O 1
ATOM 2310 N N . ARG A 1 331 ? -28.460 -3.094 84.041 1.00 62.38 331 ARG A N 1
ATOM 2311 C CA . ARG A 1 331 ? -27.416 -2.065 83.998 1.00 62.38 331 ARG A CA 1
ATOM 2312 C C . ARG A 1 331 ? -28.029 -0.703 83.653 1.00 62.38 331 ARG A C 1
ATOM 2314 O O . ARG A 1 331 ? -28.858 -0.579 82.756 1.00 62.38 331 ARG A O 1
ATOM 2321 N N . ARG A 1 332 ? -27.648 0.317 84.420 1.00 68.38 332 ARG A N 1
ATOM 2322 C CA . ARG A 1 332 ? -28.076 1.709 84.227 1.00 68.38 332 ARG A CA 1
ATOM 2323 C C . ARG A 1 332 ? -27.045 2.420 83.363 1.00 68.38 332 ARG A C 1
ATOM 2325 O O . ARG A 1 332 ? -25.859 2.196 83.565 1.00 68.38 332 ARG A O 1
ATOM 2332 N N . GLY A 1 333 ? -27.489 3.289 82.459 1.00 82.44 333 GLY A N 1
ATOM 2333 C CA . GLY A 1 333 ? -26.586 4.070 81.611 1.00 82.44 333 GLY A CA 1
ATOM 2334 C C . GLY A 1 333 ? -26.989 4.078 80.141 1.00 82.44 333 GLY A C 1
ATOM 2335 O O . GLY A 1 333 ? -28.069 3.606 79.777 1.00 82.44 333 GLY A O 1
ATOM 2336 N N . ALA A 1 334 ? -26.135 4.681 79.318 1.00 86.81 334 ALA A N 1
ATOM 2337 C CA . ALA A 1 334 ? -26.236 4.626 77.866 1.00 86.81 334 ALA A CA 1
ATOM 2338 C C . ALA A 1 334 ? -25.748 3.259 77.362 1.00 86.81 334 ALA A C 1
ATOM 2340 O O . ALA A 1 334 ? -24.741 2.749 77.844 1.00 86.81 334 ALA A O 1
ATOM 2341 N N . VAL A 1 335 ? -26.480 2.672 76.419 1.00 90.06 335 VAL A N 1
ATOM 2342 C CA . VAL A 1 335 ? -26.095 1.456 75.701 1.00 90.06 335 VAL A CA 1
ATOM 2343 C C . VAL A 1 335 ? -25.897 1.839 74.242 1.00 90.06 335 VAL A C 1
ATOM 2345 O O . VAL A 1 335 ? -26.838 2.338 73.618 1.00 90.06 335 VAL A O 1
ATOM 2348 N N . THR A 1 336 ? -24.690 1.617 73.721 1.00 93.50 336 THR A N 1
ATOM 2349 C CA . THR A 1 336 ? -24.395 1.750 72.291 1.00 93.50 336 THR A CA 1
ATOM 2350 C C . THR A 1 336 ? -25.103 0.639 71.538 1.00 93.50 336 THR A C 1
ATOM 2352 O O . THR A 1 336 ? -25.016 -0.531 71.924 1.00 93.50 336 THR A O 1
ATOM 2355 N N . ILE A 1 337 ? -25.821 1.026 70.493 1.00 95.75 337 ILE A N 1
ATOM 2356 C CA . ILE A 1 337 ? -26.471 0.111 69.571 1.00 95.75 337 ILE A CA 1
ATOM 2357 C C . ILE A 1 337 ? -25.716 0.178 68.255 1.00 95.75 337 ILE A C 1
ATOM 2359 O O . ILE A 1 337 ? -25.512 1.272 67.734 1.00 95.75 337 ILE A O 1
ATOM 2363 N N . THR A 1 338 ? -25.350 -0.983 67.735 1.00 97.56 338 THR A N 1
ATOM 2364 C CA . THR A 1 338 ? -24.749 -1.129 66.411 1.00 97.56 338 THR A CA 1
ATOM 2365 C C . THR A 1 338 ? -25.726 -1.910 65.552 1.00 97.56 338 THR A C 1
ATOM 2367 O O . THR A 1 338 ? -26.175 -2.973 65.971 1.00 97.56 338 THR A O 1
ATOM 2370 N N . ALA A 1 339 ? -26.086 -1.384 64.389 1.00 97.75 339 ALA A N 1
ATOM 2371 C CA . ALA A 1 339 ? -26.788 -2.136 63.361 1.00 97.75 339 ALA A CA 1
ATOM 2372 C C . ALA A 1 339 ? -25.828 -2.348 62.194 1.00 97.75 339 ALA A C 1
ATOM 2374 O O . ALA A 1 339 ? -25.225 -1.383 61.730 1.00 97.75 339 ALA A O 1
ATOM 2375 N N . ILE A 1 340 ? -25.667 -3.595 61.766 1.00 98.19 340 ILE A N 1
ATOM 2376 C CA . ILE A 1 340 ? -24.817 -3.983 60.642 1.00 98.19 340 ILE A CA 1
ATOM 2377 C C . ILE A 1 340 ? -25.739 -4.559 59.575 1.00 98.19 340 ILE A C 1
ATOM 2379 O O . ILE A 1 340 ? -26.442 -5.530 59.850 1.00 98.19 340 ILE A O 1
ATOM 2383 N N . ALA A 1 341 ? -25.774 -3.938 58.402 1.00 98.12 341 ALA A N 1
ATOM 2384 C CA . ALA A 1 341 ? -26.386 -4.517 57.214 1.00 98.12 341 ALA A CA 1
ATOM 2385 C C . ALA A 1 341 ? -25.327 -5.295 56.434 1.00 98.12 341 ALA A C 1
ATOM 2387 O O . ALA A 1 341 ? -24.194 -4.828 56.320 1.00 98.12 341 ALA A O 1
ATOM 2388 N N . THR A 1 342 ? -25.717 -6.447 55.906 1.00 97.81 342 THR A N 1
ATOM 2389 C CA . THR A 1 342 ? -24.936 -7.273 54.988 1.00 97.81 342 THR A CA 1
ATOM 2390 C C . THR A 1 342 ? -25.782 -7.521 53.746 1.00 97.81 342 THR A C 1
ATOM 2392 O O . THR A 1 342 ? -26.929 -7.967 53.875 1.00 97.81 342 THR A O 1
ATOM 2395 N N . ASP A 1 343 ? -25.244 -7.204 52.575 1.00 97.31 343 ASP A N 1
ATOM 2396 C CA . ASP A 1 343 ? -25.883 -7.483 51.285 1.00 97.31 343 ASP A CA 1
ATOM 2397 C C . ASP A 1 343 ? -25.725 -8.958 50.872 1.00 97.31 343 ASP A C 1
ATOM 2399 O O . ASP A 1 343 ? -25.162 -9.783 51.603 1.00 97.31 343 ASP A O 1
ATOM 2403 N N . THR A 1 344 ? -26.267 -9.318 49.710 1.00 95.56 344 THR A N 1
ATOM 2404 C CA . THR A 1 344 ? -26.173 -10.676 49.152 1.00 95.56 344 THR A CA 1
ATOM 2405 C C . THR A 1 344 ? -24.777 -11.072 48.667 1.00 95.56 344 THR A C 1
ATOM 2407 O O . THR A 1 344 ? -24.517 -12.269 48.529 1.00 95.56 344 THR A O 1
ATOM 2410 N N . SER A 1 345 ? -23.881 -10.107 48.471 1.00 94.75 345 SER A N 1
ATOM 2411 C CA . SER A 1 345 ? -22.477 -10.296 48.082 1.00 94.75 345 SER A CA 1
ATOM 2412 C C . SER A 1 345 ? -21.515 -10.301 49.281 1.00 94.75 345 SER A C 1
ATOM 2414 O O . SER A 1 345 ? -20.320 -10.560 49.131 1.00 94.75 345 SER A O 1
ATOM 2416 N N . GLY A 1 346 ? -22.027 -10.072 50.493 1.00 95.62 346 GLY A N 1
ATOM 2417 C CA . GLY A 1 346 ? -21.274 -10.050 51.739 1.00 95.62 346 GLY A CA 1
ATOM 2418 C C . GLY A 1 346 ? -20.628 -8.706 52.084 1.00 95.62 346 GLY A C 1
ATOM 2419 O O . GLY A 1 346 ? -19.900 -8.653 53.083 1.00 95.62 346 GLY A O 1
ATOM 2420 N N . LEU A 1 347 ? -20.872 -7.625 51.332 1.00 97.44 347 LEU A N 1
ATOM 2421 C CA . LEU A 1 347 ? -20.404 -6.298 51.741 1.00 97.44 347 LEU A CA 1
ATOM 2422 C C . LEU A 1 347 ? -21.283 -5.793 52.885 1.00 97.44 347 LEU A C 1
ATOM 2424 O O . LEU A 1 347 ? -22.411 -6.241 53.109 1.00 97.44 347 LEU A O 1
ATOM 2428 N N . THR A 1 348 ? -20.718 -4.906 53.702 1.00 97.94 348 THR A N 1
ATOM 2429 C CA . THR A 1 348 ? -21.368 -4.492 54.946 1.00 97.94 348 THR A CA 1
ATOM 2430 C C . THR A 1 348 ? -21.321 -2.997 55.160 1.00 97.94 348 THR A C 1
ATOM 2432 O O . THR A 1 348 ? -20.358 -2.324 54.796 1.00 97.94 348 THR A O 1
ATOM 2435 N N . ALA A 1 349 ? -22.341 -2.498 55.849 1.00 98.12 349 ALA A N 1
ATOM 2436 C CA . ALA A 1 349 ? -22.361 -1.147 56.377 1.00 98.12 349 ALA A CA 1
ATOM 2437 C C . ALA A 1 349 ? -22.891 -1.124 57.802 1.00 98.12 349 ALA A C 1
ATOM 2439 O O . ALA A 1 349 ? -23.688 -1.965 58.218 1.00 98.12 349 ALA A O 1
ATOM 2440 N N . THR A 1 350 ? -22.431 -0.140 58.570 1.00 98.06 350 THR A N 1
ATOM 2441 C CA . THR A 1 350 ? -22.710 -0.041 60.001 1.00 98.06 350 THR A CA 1
ATOM 2442 C C . THR A 1 350 ? -23.340 1.300 60.346 1.00 98.06 350 THR A C 1
ATOM 2444 O O . THR A 1 350 ? -22.815 2.350 59.988 1.00 98.06 350 THR A O 1
ATOM 2447 N N . ALA A 1 351 ? -24.416 1.271 61.130 1.00 97.75 351 ALA A N 1
ATOM 2448 C CA . ALA A 1 351 ? -25.003 2.444 61.763 1.00 97.75 351 ALA A CA 1
ATOM 2449 C C . ALA A 1 351 ? -24.943 2.332 63.291 1.00 97.75 351 ALA A C 1
ATOM 2451 O O . ALA A 1 351 ? -25.184 1.271 63.873 1.00 97.75 351 ALA A O 1
ATOM 2452 N N . LEU A 1 352 ? -24.659 3.455 63.954 1.00 97.12 352 LEU A N 1
ATOM 2453 C CA . LEU A 1 352 ? -24.592 3.548 65.410 1.00 97.12 352 LEU A CA 1
ATOM 2454 C C . LEU A 1 352 ? -25.753 4.365 65.973 1.00 97.12 352 LEU A C 1
ATOM 2456 O O . LEU A 1 352 ? -26.206 5.351 65.400 1.00 97.12 352 LEU A O 1
ATOM 2460 N N . GLY A 1 353 ? -26.209 3.963 67.152 1.00 94.31 353 GLY A N 1
ATOM 2461 C CA . GLY A 1 353 ? -27.235 4.649 67.916 1.00 94.31 353 GLY A CA 1
ATOM 2462 C C . GLY A 1 353 ? -27.004 4.487 69.411 1.00 94.31 353 GLY A C 1
ATOM 2463 O O . GLY A 1 353 ? -26.077 3.814 69.864 1.00 94.31 353 GLY A O 1
ATOM 2464 N N . THR A 1 354 ? -27.837 5.124 70.229 1.00 93.19 354 THR A N 1
ATOM 2465 C CA . THR A 1 354 ? -27.704 5.032 71.686 1.00 93.19 354 THR A CA 1
ATOM 2466 C C . THR A 1 354 ? -29.063 5.041 72.364 1.00 93.19 354 THR A C 1
ATOM 2468 O O . THR A 1 354 ? -29.856 5.968 72.209 1.00 93.19 354 THR A O 1
ATOM 2471 N N . THR A 1 355 ? -29.289 4.051 73.225 1.00 91.25 355 THR A N 1
ATOM 2472 C CA . THR A 1 355 ? -30.473 3.972 74.087 1.00 91.25 355 THR A CA 1
ATOM 2473 C C . THR A 1 355 ? -30.069 4.148 75.546 1.00 91.25 355 THR A C 1
ATOM 2475 O O . THR A 1 355 ? -29.221 3.423 76.065 1.00 91.25 355 THR A O 1
ATOM 2478 N N . ARG A 1 356 ? -30.700 5.087 76.262 1.00 90.19 356 ARG A N 1
ATOM 2479 C CA . ARG A 1 356 ? -30.460 5.302 77.698 1.00 90.19 356 ARG A CA 1
ATOM 2480 C C . ARG A 1 356 ? -31.456 4.521 78.559 1.00 90.19 356 ARG A C 1
ATOM 2482 O O . ARG A 1 356 ? -32.669 4.723 78.471 1.00 90.19 356 ARG A O 1
ATOM 2489 N N . VAL A 1 357 ? -30.945 3.677 79.455 1.00 87.50 357 V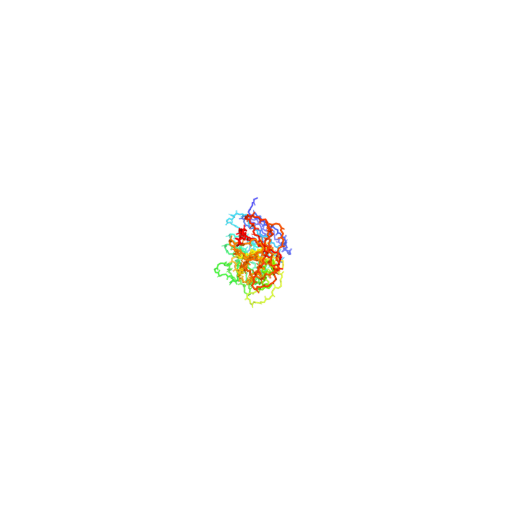AL A N 1
ATOM 2490 C CA . VAL A 1 357 ? -31.755 2.863 80.375 1.00 87.50 357 VAL A CA 1
ATOM 2491 C C . VAL A 1 357 ? -32.020 3.620 81.681 1.00 87.50 357 VAL A C 1
ATOM 2493 O O . VAL A 1 357 ? -31.089 3.986 82.399 1.00 87.50 357 VAL A O 1
ATOM 2496 N N . VAL A 1 358 ? -33.298 3.844 82.012 1.00 85.88 358 VAL A N 1
ATOM 2497 C CA . VAL A 1 358 ? -33.754 4.622 83.182 1.00 85.88 358 VAL A CA 1
ATOM 2498 C C . VAL A 1 358 ? -34.490 3.767 84.229 1.00 85.88 358 VAL A C 1
ATOM 2500 O O . VAL A 1 358 ? -34.963 2.662 83.949 1.00 85.88 358 VAL A O 1
ATOM 2503 N N . ARG A 1 359 ? -34.602 4.273 85.469 1.00 74.88 359 ARG A N 1
ATOM 2504 C CA . ARG A 1 359 ? -35.269 3.588 86.598 1.00 74.88 359 ARG A CA 1
ATOM 2505 C C . ARG A 1 359 ? -36.755 3.298 86.314 1.00 74.88 359 ARG A C 1
ATOM 2507 O O . ARG A 1 359 ? -37.477 4.123 85.755 1.00 74.88 359 ARG A O 1
ATOM 2514 N N . LYS A 1 360 ? -37.246 2.158 86.814 1.00 62.06 360 LYS A N 1
ATOM 2515 C CA . LYS A 1 360 ? -38.680 1.939 87.067 1.00 62.06 360 LYS A CA 1
ATOM 2516 C C . LYS A 1 360 ? -39.045 2.807 88.283 1.00 62.06 360 LYS A C 1
ATOM 2518 O O . LYS A 1 360 ? -38.431 2.621 89.332 1.00 62.06 360 LYS A O 1
ATOM 2523 N N . LYS A 1 361 ? -39.962 3.781 88.154 1.00 52.69 361 LYS A N 1
ATOM 2524 C CA . LYS A 1 361 ? -40.506 4.491 89.331 1.00 52.69 361 LYS A CA 1
ATOM 2525 C C . LYS A 1 361 ? -41.087 3.418 90.264 1.00 52.69 361 LYS A C 1
ATOM 2527 O O . LYS A 1 361 ? -41.915 2.630 89.805 1.00 52.69 361 LYS A O 1
ATOM 2532 N N . LYS A 1 362 ? -40.594 3.331 91.504 1.00 49.56 362 LYS A N 1
ATOM 2533 C CA . LYS A 1 362 ? -41.297 2.596 92.562 1.00 49.56 362 LYS A CA 1
ATOM 2534 C C . LYS A 1 362 ? -42.576 3.403 92.826 1.00 49.56 362 LYS A C 1
ATOM 2536 O O . LYS A 1 362 ? -42.463 4.612 93.017 1.00 49.56 362 LYS A O 1
ATOM 2541 N N . LYS A 1 363 ? -43.741 2.776 92.649 1.00 43.41 363 LYS A N 1
ATOM 2542 C CA . LYS A 1 363 ? -44.973 3.257 93.280 1.00 43.41 363 LYS A CA 1
ATOM 2543 C C . LYS A 1 363 ? -44.905 2.827 94.735 1.00 43.41 363 LYS A C 1
ATOM 2545 O O . LYS A 1 363 ? -44.343 1.726 94.948 1.00 43.41 363 LYS A O 1
#

pLDDT: mean 91.64, std 10.55, range [42.44, 98.81]

Radius of gyration: 43.12 Å; chains: 1; bounding box: 82×29×135 Å

Secondary structure (DSSP, 8-state):
--SEEEEEEES-TTS------EEEEEEES-EEEEESSEEEEEEE---STT-GGG-EEEEEEES-EEEEPTT-TT-EEEEEESSEEEEEEES-EEEEESSEEEEEE--TTS---EEEEEES-EEEESSEEEEE--SS-EE-TT-B-SSTT-TTSTTS-EEESSEE--S-EEEEEEEESSEEETTT-EEEEEEEEEEETTS-B-TT-S---EEEEEESSSB----EE-BTTEEEEEEE--S--EEEEEEEEETTEEEEEEEEEEPPPPPPPPPPPPEEEEEE-SEEETTSPEEEEEEEE-SS-EEEEEEEETTEEEEEESSSS-EEEE---S--EEEEEEEEEEETTS-EEEEEEEEEEEPPPP-

Foldseek 3Di:
DQAEAAEAEADDDPDPQQQDEAEQAEAEDEEFEAHQAEHYEYEYQDQALVSRSYAYENAEAYQYEHYYRVPRQHYEYYEYEFRYEQHERFLYEAEPGNAEYYEWYYHPSGGTYDNAEAAQYEQYYPAAHYEDPYPAEYENEAYAFQALVFEPDPLGHHYYDRYDHPWYWHWDWDWPPLEFEPAWTKIKIKIFRQAINVRDGNWQRHHFDWKAKDKPFADKDPTFTDGSRMGIIMGGGYQDWDKIWMWIHTRSYIDIDIHGYHHDDPDPDDWDAKDKEKDWAAEDEAFFWTKIFMDIDTPAFWQWKWKDFANRTQDIDRDPRPMGTGHDHPDFAKTKMKIWIAGPVGHIDIYIDIHGYDHDPDD

Sequence (363 aa):
NGRGGITVQTGLPGGPSAAATRNSVDISNNEISDFSGYAITVLNNEVNANGLGGLISNVGIDGNVITPAAGAATSTGIRVQGLVRNVGIVGNNLSGLTTGGIVINAASAGHAPNEVDVHFNRIDSAAASLTSAATDEVDATHNWWGCNTGPNTTGCGTVTGNVDSDPWLVLGLEASPTTIAAPGGVSALTADVTTDSNGDDVAGRFPATPIDFGTTLGTVQTPVGTSNGVAVSTLTAGDTGGTATVNADLDGESLTTDVTITPPPPAPIADAPPTISLTTQKKVKAGKRALLTATVTDDVGIARVDFYAGTKNVCGMTSGPYECRFRPHRRRGAVTITAIATDTSGLTATALGTTRVVRKKKK